Protein AF-A0A4Q4BI31-F1 (afdb_monomer)

Structure (mmCIF, N/CA/C/O backbone):
data_AF-A0A4Q4BI31-F1
#
_entry.id   AF-A0A4Q4BI31-F1
#
loop_
_atom_site.group_PDB
_atom_site.id
_atom_site.type_symbol
_atom_site.label_atom_id
_atom_site.label_alt_id
_atom_site.label_comp_id
_atom_site.label_asym_id
_atom_site.label_entity_id
_atom_site.label_seq_id
_atom_site.pdbx_PDB_ins_code
_atom_site.Cartn_x
_atom_site.Cartn_y
_atom_site.Cartn_z
_atom_site.occupancy
_atom_site.B_iso_or_equiv
_atom_site.auth_seq_id
_atom_site.auth_comp_id
_atom_site.auth_asym_id
_atom_site.auth_atom_id
_atom_site.pdbx_PDB_model_num
ATOM 1 N N . MET A 1 1 ? -35.951 -7.009 1.735 1.00 47.19 1 MET A N 1
ATOM 2 C CA . MET A 1 1 ? -34.478 -7.176 1.818 1.00 47.19 1 MET A CA 1
ATOM 3 C C . MET A 1 1 ? -33.792 -7.265 0.452 1.00 47.19 1 MET A C 1
ATOM 5 O O . MET A 1 1 ? -32.724 -6.693 0.307 1.00 47.19 1 MET A O 1
ATOM 9 N N . ALA A 1 2 ? -34.388 -7.918 -0.555 1.00 55.97 2 ALA A N 1
ATOM 10 C CA . ALA A 1 2 ? -33.704 -8.237 -1.816 1.00 55.97 2 ALA A CA 1
ATOM 11 C C . ALA A 1 2 ? -33.365 -7.049 -2.748 1.00 55.97 2 ALA A C 1
ATOM 13 O O . ALA A 1 2 ? -32.417 -7.159 -3.512 1.00 55.97 2 ALA A O 1
ATOM 14 N N . VAL A 1 3 ? -34.096 -5.928 -2.716 1.00 57.78 3 VAL A N 1
ATOM 15 C CA . VAL A 1 3 ? -33.910 -4.843 -3.710 1.00 57.78 3 VAL A CA 1
ATOM 16 C C . VAL A 1 3 ? -32.619 -4.046 -3.485 1.00 57.78 3 VAL A C 1
ATOM 18 O O . VAL A 1 3 ? -31.906 -3.772 -4.439 1.00 57.78 3 VAL A O 1
ATOM 21 N N . ILE A 1 4 ? -32.281 -3.726 -2.232 1.00 59.53 4 ILE A N 1
ATOM 22 C CA . ILE A 1 4 ? -31.072 -2.951 -1.897 1.00 59.53 4 ILE A CA 1
ATOM 23 C C . ILE A 1 4 ? -29.803 -3.781 -2.146 1.00 59.53 4 ILE A C 1
ATOM 25 O O . ILE A 1 4 ? -28.832 -3.274 -2.695 1.00 59.53 4 ILE A O 1
ATOM 29 N N . LEU A 1 5 ? -29.830 -5.073 -1.799 1.00 62.12 5 LEU A N 1
ATOM 30 C CA . LEU A 1 5 ? -28.681 -5.965 -1.976 1.00 62.12 5 LEU A CA 1
ATOM 31 C C . LEU A 1 5 ? -28.381 -6.284 -3.447 1.00 62.12 5 LEU A C 1
ATOM 33 O O . LEU A 1 5 ? -27.221 -6.467 -3.792 1.00 62.12 5 LEU A O 1
ATOM 37 N N . ARG A 1 6 ? -29.397 -6.291 -4.324 1.00 63.00 6 ARG A N 1
ATOM 38 C CA . ARG A 1 6 ? -29.226 -6.516 -5.773 1.00 63.00 6 ARG A CA 1
ATOM 39 C C . ARG A 1 6 ? -28.386 -5.448 -6.475 1.00 63.00 6 ARG A C 1
ATOM 41 O O . ARG A 1 6 ? -27.902 -5.710 -7.567 1.00 63.00 6 ARG A O 1
ATOM 48 N N . ASN A 1 7 ? -28.214 -4.283 -5.854 1.00 66.69 7 ASN A N 1
ATOM 49 C CA . ASN A 1 7 ? -27.496 -3.155 -6.441 1.00 66.69 7 ASN A CA 1
ATOM 50 C C . ASN A 1 7 ? -26.053 -3.028 -5.928 1.00 66.69 7 ASN A C 1
ATOM 52 O O . ASN A 1 7 ? -25.341 -2.122 -6.352 1.00 66.69 7 ASN A O 1
ATOM 56 N N . PHE A 1 8 ? -25.612 -3.903 -5.017 1.00 71.75 8 PHE A N 1
ATOM 57 C CA . PHE A 1 8 ? -24.217 -3.937 -4.590 1.00 71.75 8 PHE A CA 1
ATOM 58 C C . PHE A 1 8 ? -23.449 -4.953 -5.427 1.00 71.75 8 PHE A C 1
ATOM 60 O O . PHE A 1 8 ? -23.689 -6.155 -5.344 1.00 71.75 8 PHE A O 1
ATOM 67 N N . PHE A 1 9 ? -22.506 -4.450 -6.215 1.00 75.38 9 PHE A N 1
ATOM 68 C CA . PHE A 1 9 ? -21.563 -5.256 -6.971 1.00 75.38 9 PHE A CA 1
ATOM 69 C C . PHE A 1 9 ? -20.171 -5.125 -6.353 1.00 75.38 9 PHE A C 1
ATOM 71 O O . PHE A 1 9 ? -19.773 -4.042 -5.919 1.00 75.38 9 PHE A O 1
ATOM 78 N N . ASN A 1 10 ? -19.445 -6.238 -6.288 1.00 80.25 10 ASN A N 1
ATOM 79 C CA . ASN A 1 10 ? -18.028 -6.217 -5.968 1.00 80.25 10 ASN A CA 1
ATOM 80 C C . ASN A 1 10 ? -17.254 -6.000 -7.271 1.00 80.25 10 ASN A C 1
ATOM 82 O O . ASN A 1 10 ? -17.237 -6.891 -8.113 1.00 80.25 10 ASN A O 1
ATOM 86 N N . GLU A 1 11 ? -16.616 -4.836 -7.405 1.00 82.50 11 GLU A N 1
ATOM 87 C CA . GLU A 1 11 ? -15.793 -4.459 -8.567 1.00 82.50 11 GLU A CA 1
ATOM 88 C C . GLU A 1 11 ? -14.685 -5.475 -8.869 1.00 82.50 11 GLU A C 1
ATOM 90 O O . GLU A 1 11 ? -14.284 -5.616 -10.018 1.00 82.50 11 GLU A O 1
ATOM 95 N N . HIS A 1 12 ? -14.245 -6.221 -7.850 1.00 84.62 12 HIS A N 1
ATOM 96 C CA . HIS A 1 12 ? -13.271 -7.302 -7.967 1.00 84.62 12 HIS A CA 1
ATOM 97 C C . HIS A 1 12 ? -13.936 -8.644 -7.635 1.00 84.62 12 HIS A C 1
ATOM 99 O O . HIS A 1 12 ? -13.821 -9.125 -6.502 1.00 84.62 12 HIS A O 1
ATOM 105 N N . PRO A 1 13 ? -14.663 -9.257 -8.588 1.00 79.69 13 PRO A N 1
ATOM 106 C CA . PRO A 1 13 ? -15.467 -10.456 -8.338 1.00 79.69 13 PRO A CA 1
ATOM 107 C C . PRO A 1 13 ? -14.623 -11.710 -8.075 1.00 79.69 13 PRO A C 1
ATOM 109 O O . PRO A 1 13 ? -15.136 -12.681 -7.523 1.00 79.69 13 PRO A O 1
ATOM 112 N N . GLU A 1 14 ? -13.338 -11.686 -8.435 1.00 86.81 14 GLU A N 1
ATOM 113 C CA . GLU A 1 14 ? -12.378 -12.754 -8.161 1.00 86.81 14 GLU A CA 1
ATOM 114 C C . GLU A 1 14 ? -11.423 -12.338 -7.025 1.00 86.81 14 GLU A C 1
ATOM 116 O O . GLU A 1 14 ? -10.380 -11.715 -7.266 1.00 86.81 14 GLU A O 1
ATOM 121 N N . PRO A 1 15 ? -11.761 -12.640 -5.757 1.00 87.31 15 PRO A N 1
ATOM 122 C CA . PRO A 1 15 ? -10.953 -12.249 -4.617 1.00 87.31 15 PRO A CA 1
ATOM 123 C C . PRO A 1 15 ? -9.567 -12.891 -4.675 1.00 87.31 15 PRO A C 1
ATOM 125 O O . PRO A 1 15 ? -9.394 -14.033 -5.094 1.00 87.31 15 PRO A O 1
ATOM 128 N N . LEU A 1 16 ? -8.575 -12.148 -4.184 1.00 91.25 16 LEU A N 1
ATOM 129 C CA . LEU A 1 16 ? -7.181 -12.584 -4.056 1.00 91.25 16 LEU A CA 1
ATOM 130 C C . LEU A 1 16 ? -6.480 -12.925 -5.386 1.00 91.25 16 LEU A C 1
ATOM 132 O O . LEU A 1 16 ? -5.390 -13.488 -5.365 1.00 91.25 16 LEU A O 1
ATOM 136 N N . MET A 1 17 ? -7.039 -12.535 -6.535 1.00 94.12 17 MET A N 1
ATOM 137 C CA . MET A 1 17 ? -6.428 -12.749 -7.859 1.00 94.12 17 MET A CA 1
ATOM 138 C C . MET A 1 17 ? -5.618 -11.548 -8.371 1.00 94.12 17 MET A C 1
ATOM 140 O O . MET A 1 17 ? -5.239 -11.502 -9.546 1.00 94.12 17 MET A O 1
ATOM 144 N N . LEU A 1 18 ? -5.337 -10.584 -7.483 1.00 95.69 18 LEU A N 1
ATOM 145 C CA . LEU A 1 18 ? -4.595 -9.350 -7.769 1.00 95.69 18 LEU A CA 1
ATOM 146 C C . LEU A 1 18 ? -5.189 -8.543 -8.940 1.00 95.69 18 LEU A C 1
ATOM 148 O O . LEU A 1 18 ? -4.462 -7.872 -9.668 1.00 95.69 18 LEU A O 1
ATOM 152 N N . ALA A 1 19 ? -6.512 -8.583 -9.126 1.00 94.44 19 ALA A N 1
ATOM 153 C CA . ALA A 1 19 ? -7.197 -7.793 -10.154 1.00 94.44 19 ALA A CA 1
ATOM 154 C C . ALA A 1 19 ? -6.959 -6.281 -9.974 1.00 94.44 19 ALA A C 1
ATOM 156 O O . ALA A 1 19 ? -6.782 -5.566 -10.952 1.00 94.44 19 ALA A O 1
ATOM 157 N N . SER A 1 20 ? -6.814 -5.809 -8.732 1.00 94.50 20 SER A N 1
ATOM 158 C CA . SER A 1 20 ? -6.453 -4.419 -8.424 1.00 94.50 20 SER A CA 1
ATOM 159 C C . SER A 1 20 ? -5.047 -4.004 -8.890 1.00 94.50 20 SER A C 1
ATOM 161 O O . SER A 1 20 ? -4.753 -2.812 -8.953 1.00 94.50 20 SER A O 1
ATOM 163 N N . LEU A 1 21 ? -4.171 -4.972 -9.181 1.00 97.06 21 LEU A N 1
ATOM 164 C CA . LEU A 1 21 ? -2.833 -4.762 -9.743 1.00 97.06 21 LEU A CA 1
ATOM 165 C C . LEU A 1 21 ? -2.851 -4.908 -11.267 1.00 97.06 21 LEU A C 1
ATOM 167 O O . LEU A 1 21 ? -2.336 -4.052 -11.975 1.00 97.06 21 LEU A O 1
ATOM 171 N N . TYR A 1 22 ? -3.441 -5.997 -11.768 1.00 97.56 22 TYR A N 1
ATOM 172 C CA . TYR A 1 22 ? -3.337 -6.366 -13.180 1.00 97.56 22 TYR A CA 1
ATOM 173 C C . TYR A 1 22 ? -4.444 -5.789 -14.075 1.00 97.56 22 TYR A C 1
ATOM 175 O O . TYR A 1 22 ? -4.266 -5.732 -15.295 1.00 97.56 22 TYR A O 1
ATOM 183 N N . GLY A 1 23 ? -5.593 -5.412 -13.509 1.00 94.69 23 GLY A N 1
ATOM 184 C CA . GLY A 1 23 ? -6.830 -5.288 -14.280 1.00 94.69 23 GLY A CA 1
ATOM 185 C C . GLY A 1 23 ? -7.079 -6.573 -15.078 1.00 94.69 23 GLY A C 1
ATOM 186 O O . GLY A 1 23 ? -6.843 -7.682 -14.581 1.00 94.69 23 GLY A O 1
ATOM 187 N N . ASP A 1 24 ? -7.442 -6.418 -16.349 1.00 93.06 24 ASP A N 1
ATOM 188 C CA . ASP A 1 24 ? -7.589 -7.545 -17.282 1.00 93.06 24 ASP A CA 1
ATOM 189 C C . ASP A 1 24 ? -6.264 -7.980 -17.938 1.00 93.06 24 ASP A C 1
ATOM 191 O O . ASP A 1 24 ? -6.217 -8.999 -18.624 1.00 93.06 24 ASP A O 1
ATOM 195 N N . GLY A 1 25 ? -5.166 -7.251 -17.709 1.00 96.12 25 GLY A N 1
ATOM 196 C CA . GLY A 1 25 ? -3.855 -7.549 -18.289 1.00 96.12 25 GLY A CA 1
ATOM 197 C C . GLY A 1 25 ? -3.548 -6.828 -19.616 1.00 96.12 25 GLY A C 1
ATOM 198 O O . GLY A 1 25 ? -4.295 -5.948 -20.046 1.00 96.12 25 GLY A O 1
ATOM 199 N N . PRO A 1 26 ? -2.425 -7.178 -20.270 1.00 96.88 26 PRO A N 1
ATOM 200 C CA . PRO A 1 26 ? -1.882 -6.461 -21.431 1.00 96.88 26 PRO A CA 1
ATOM 201 C C . PRO A 1 26 ? -2.745 -6.547 -22.699 1.00 96.88 26 PRO A C 1
ATOM 203 O O . PRO A 1 26 ? -2.620 -5.688 -23.572 1.00 96.88 26 PRO A O 1
ATOM 206 N N . ASP A 1 27 ? -3.641 -7.534 -22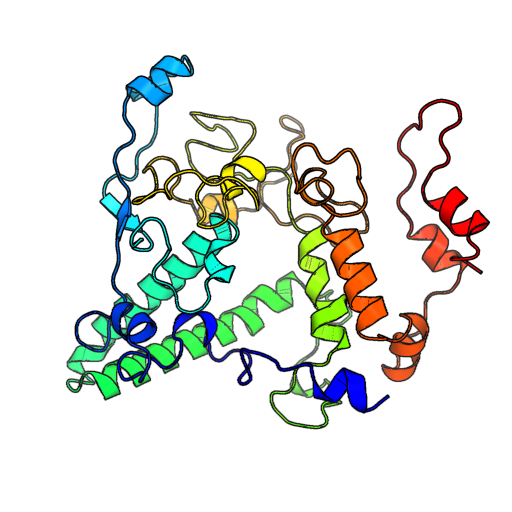.774 1.00 94.94 27 ASP A N 1
ATOM 207 C CA . ASP A 1 27 ? -4.571 -7.747 -23.891 1.00 94.94 27 ASP A CA 1
ATOM 208 C C . ASP A 1 27 ? -5.980 -7.177 -23.613 1.00 94.94 27 ASP A C 1
ATOM 210 O O . ASP A 1 27 ? -6.922 -7.456 -24.356 1.00 94.94 27 ASP A O 1
ATOM 214 N N . SER A 1 28 ? -6.145 -6.381 -22.545 1.00 95.62 28 SER A N 1
ATOM 215 C CA . SER A 1 28 ? -7.434 -5.777 -22.172 1.00 95.62 28 SER A CA 1
ATOM 216 C C . SER A 1 28 ? -8.052 -4.965 -23.315 1.00 95.62 28 SER A C 1
ATOM 218 O O . SER A 1 28 ? -7.357 -4.276 -24.057 1.00 95.62 28 SER A O 1
ATOM 220 N N . ALA A 1 29 ? -9.381 -4.965 -23.429 1.00 94.75 29 ALA A N 1
ATOM 221 C CA . ALA A 1 29 ? -10.074 -4.042 -24.330 1.00 94.75 29 ALA A CA 1
ATOM 222 C C . ALA A 1 29 ? -9.947 -2.573 -23.874 1.00 94.75 29 ALA A C 1
ATOM 224 O O . ALA A 1 29 ? -10.086 -1.660 -24.690 1.00 94.75 29 ALA A O 1
ATOM 225 N N . ASP A 1 30 ? -9.663 -2.343 -22.589 1.00 94.62 30 ASP A N 1
ATOM 226 C CA . ASP A 1 30 ? -9.452 -1.019 -22.016 1.00 94.62 30 ASP A CA 1
ATOM 227 C C . ASP A 1 30 ? -8.042 -0.500 -22.350 1.00 94.62 30 ASP A C 1
ATOM 229 O O . ASP A 1 30 ? -7.017 -1.063 -21.950 1.00 94.62 30 ASP A O 1
ATOM 233 N N . LEU A 1 31 ? -7.982 0.613 -23.088 1.00 92.81 31 LEU A N 1
ATOM 234 C CA . LEU A 1 31 ? -6.726 1.254 -23.482 1.00 92.81 31 LEU A CA 1
ATOM 235 C C . LEU A 1 31 ? -5.914 1.768 -22.283 1.00 92.81 31 LEU A C 1
ATOM 237 O O . LEU A 1 31 ? -4.685 1.769 -22.353 1.00 92.81 31 LEU A O 1
ATOM 241 N N . GLY A 1 32 ? -6.573 2.177 -21.197 1.00 92.75 32 GLY A N 1
ATOM 242 C CA . GLY A 1 32 ? -5.933 2.581 -19.948 1.00 92.75 32 GLY A CA 1
ATOM 243 C C . GLY A 1 32 ? -5.230 1.408 -19.272 1.00 92.75 32 GLY A C 1
ATOM 244 O O . GLY A 1 32 ? -4.063 1.529 -18.901 1.00 92.75 32 GLY A O 1
ATOM 245 N N . ILE A 1 33 ? -5.881 0.240 -19.216 1.00 95.50 33 ILE A N 1
ATOM 246 C CA . ILE A 1 33 ? -5.263 -0.991 -18.695 1.00 95.50 33 ILE A CA 1
ATOM 247 C C . ILE A 1 33 ? -4.105 -1.445 -19.588 1.00 95.50 33 ILE A C 1
ATOM 249 O O . ILE A 1 33 ? -3.032 -1.781 -19.089 1.00 95.50 33 ILE A O 1
ATOM 253 N N . ARG A 1 34 ? -4.254 -1.391 -20.916 1.00 95.44 34 ARG A N 1
ATOM 254 C CA . ARG A 1 34 ? -3.147 -1.704 -21.837 1.00 95.44 34 ARG A CA 1
ATOM 255 C C . ARG A 1 34 ? -1.956 -0.765 -21.663 1.00 95.44 34 ARG A C 1
ATOM 257 O O . ARG A 1 34 ? -0.810 -1.198 -21.773 1.00 95.44 34 ARG A O 1
ATOM 264 N N . ALA A 1 35 ? -2.207 0.512 -21.379 1.00 95.12 35 ALA A N 1
ATOM 265 C CA . ALA A 1 35 ? -1.162 1.510 -21.177 1.00 95.12 35 ALA A CA 1
ATOM 266 C C . ALA A 1 35 ? -0.305 1.257 -19.925 1.00 95.12 35 ALA A C 1
ATOM 268 O O . ALA A 1 35 ? 0.789 1.819 -19.842 1.00 95.12 35 ALA A O 1
ATOM 269 N N . LEU A 1 36 ? -0.748 0.397 -19.001 1.00 96.88 36 LEU A N 1
ATOM 270 C CA . LEU A 1 36 ? 0.040 -0.032 -17.842 1.00 96.88 36 LEU A CA 1
ATOM 271 C C . LEU A 1 36 ? 1.251 -0.881 -18.246 1.00 96.88 36 LEU A C 1
ATOM 273 O O . LEU A 1 36 ? 2.235 -0.937 -17.507 1.00 96.88 36 LEU A O 1
ATOM 277 N N . TYR A 1 37 ? 1.196 -1.532 -19.412 1.00 97.88 37 TYR A N 1
ATOM 278 C CA . TYR A 1 37 ? 2.167 -2.540 -19.812 1.00 97.88 37 TYR A CA 1
ATOM 279 C C . TYR A 1 37 ? 3.144 -2.041 -20.889 1.00 97.88 37 TYR A C 1
ATOM 281 O O . TYR A 1 37 ? 2.817 -1.307 -21.829 1.00 97.88 37 TYR A O 1
ATOM 289 N N . LEU A 1 38 ? 4.401 -2.434 -20.733 1.00 96.12 38 LEU A N 1
ATOM 290 C CA . LEU A 1 38 ? 5.433 -2.462 -21.758 1.00 96.12 38 LEU A CA 1
ATOM 291 C C . LEU A 1 38 ? 5.439 -3.867 -22.373 1.00 96.12 38 LEU A C 1
ATOM 293 O O . LEU A 1 38 ? 4.991 -4.801 -21.719 1.00 96.12 38 LEU A O 1
ATOM 297 N N . ASP A 1 39 ? 5.895 -3.990 -23.625 1.00 94.88 39 ASP A N 1
ATOM 298 C CA . ASP A 1 39 ? 6.223 -5.255 -24.316 1.00 94.88 39 ASP A CA 1
ATOM 299 C C . ASP A 1 39 ? 5.202 -6.412 -24.236 1.00 94.88 39 ASP A C 1
ATOM 301 O O . ASP A 1 39 ? 5.537 -7.562 -24.513 1.00 94.88 39 ASP A O 1
ATOM 305 N N . GLY A 1 40 ? 3.949 -6.101 -23.896 1.00 95.75 40 GLY A N 1
ATOM 306 C CA . GLY A 1 40 ? 2.879 -7.075 -23.702 1.00 95.75 40 GLY A CA 1
ATOM 307 C C . GLY A 1 40 ? 3.027 -7.939 -22.446 1.00 95.75 40 GLY A C 1
ATOM 308 O O . GLY A 1 40 ? 2.274 -8.896 -22.310 1.00 95.75 40 GLY A O 1
ATOM 309 N N . LYS A 1 41 ? 3.977 -7.656 -21.541 1.00 97.44 41 LYS A N 1
ATOM 310 C CA . LYS A 1 41 ? 4.197 -8.496 -20.350 1.00 97.44 41 LYS A CA 1
ATOM 311 C C . LYS A 1 41 ? 4.756 -7.780 -19.125 1.00 97.44 41 LYS A C 1
ATOM 313 O O . LYS A 1 41 ? 4.480 -8.233 -18.025 1.00 97.44 41 LYS A O 1
ATOM 318 N N . ARG A 1 42 ? 5.519 -6.691 -19.250 1.00 98.56 42 ARG A N 1
ATOM 319 C CA . ARG A 1 42 ? 6.058 -5.957 -18.085 1.00 98.56 42 ARG A CA 1
ATOM 320 C C . ARG A 1 42 ? 5.181 -4.772 -17.719 1.00 98.56 42 ARG A C 1
ATOM 322 O O . ARG A 1 42 ? 4.637 -4.121 -18.596 1.00 98.56 42 ARG A O 1
ATOM 329 N N . PHE A 1 43 ? 5.102 -4.414 -16.445 1.00 98.62 43 PHE A N 1
ATOM 330 C CA . PHE A 1 43 ? 4.583 -3.109 -16.044 1.00 98.62 43 PHE A CA 1
ATOM 331 C C . PHE A 1 43 ? 5.544 -1.991 -16.450 1.00 98.62 43 PHE A C 1
ATOM 333 O O . PHE A 1 43 ? 6.765 -2.125 -16.312 1.00 98.62 43 PHE A O 1
ATOM 340 N N . ARG A 1 44 ? 4.992 -0.863 -16.899 1.00 97.81 44 ARG A N 1
ATOM 341 C CA . ARG A 1 44 ? 5.737 0.389 -17.055 1.00 97.81 44 ARG A CA 1
ATOM 342 C C . ARG A 1 44 ? 6.084 0.954 -15.684 1.00 97.81 44 ARG A C 1
ATOM 344 O O . ARG A 1 44 ? 5.283 0.887 -14.758 1.00 97.81 44 ARG A O 1
ATOM 351 N N . LEU A 1 45 ? 7.272 1.535 -15.581 1.00 97.50 45 LEU A N 1
ATOM 352 C CA . LEU A 1 45 ? 7.773 2.163 -14.363 1.00 97.50 45 LEU A CA 1
ATOM 353 C C . LEU A 1 45 ? 8.113 3.622 -14.665 1.00 97.50 45 LEU A C 1
ATOM 355 O O . LEU A 1 45 ? 8.694 3.921 -15.711 1.00 97.50 45 LEU A O 1
ATOM 359 N N . GLY A 1 46 ? 7.738 4.508 -13.751 1.00 95.19 46 GLY A N 1
ATOM 360 C CA . GLY A 1 46 ? 8.249 5.867 -13.667 1.00 95.19 46 GLY A CA 1
ATOM 361 C C . GLY A 1 46 ? 9.570 5.905 -12.904 1.00 95.19 46 GLY A C 1
ATOM 362 O O . GLY A 1 46 ? 10.149 4.866 -12.560 1.00 95.19 46 GLY A O 1
ATOM 363 N N . ARG A 1 47 ? 10.049 7.119 -12.639 1.00 96.00 47 ARG A N 1
ATOM 364 C CA . ARG A 1 47 ? 11.223 7.358 -11.805 1.00 96.00 47 ARG A CA 1
ATOM 365 C C . ARG A 1 47 ? 10.958 8.495 -10.834 1.00 96.00 47 ARG A C 1
ATOM 367 O O . ARG A 1 47 ? 10.211 9.415 -11.147 1.00 96.00 47 ARG A O 1
ATOM 374 N N . THR A 1 48 ? 11.592 8.428 -9.674 1.00 95.69 48 THR A N 1
ATOM 375 C CA . THR A 1 48 ? 11.619 9.544 -8.731 1.00 95.69 48 THR A CA 1
ATOM 376 C C . THR A 1 48 ? 12.435 10.703 -9.295 1.00 95.69 48 THR A C 1
ATOM 378 O O . THR A 1 48 ? 13.434 10.500 -9.999 1.00 95.69 48 THR A O 1
ATOM 381 N N . ARG A 1 49 ? 12.045 11.928 -8.937 1.00 94.44 49 ARG A N 1
ATOM 382 C CA . ARG A 1 49 ? 12.759 13.148 -9.329 1.00 94.44 49 ARG A CA 1
ATOM 383 C C . ARG A 1 49 ? 13.602 13.673 -8.173 1.00 94.44 49 ARG A C 1
ATOM 385 O O . ARG A 1 49 ? 13.184 13.602 -7.017 1.00 94.44 49 ARG A O 1
ATOM 392 N N . ARG A 1 50 ? 14.745 14.279 -8.496 1.00 94.56 50 ARG A N 1
ATOM 393 C CA . ARG A 1 50 ? 15.538 15.025 -7.517 1.00 94.56 50 ARG A CA 1
ATOM 394 C C . ARG A 1 50 ? 14.768 16.252 -7.047 1.00 94.56 50 ARG A C 1
ATOM 396 O O . ARG A 1 50 ? 14.416 17.099 -7.867 1.00 94.56 50 ARG A O 1
ATOM 403 N N . GLU A 1 51 ? 14.498 16.330 -5.748 1.00 92.94 51 GLU A N 1
ATOM 404 C CA . GLU A 1 51 ? 13.919 17.539 -5.163 1.00 92.94 51 GLU A CA 1
ATOM 405 C C . GLU A 1 51 ? 14.938 18.686 -5.176 1.00 92.94 51 GLU A C 1
ATOM 407 O O . GLU A 1 51 ? 16.136 18.459 -4.987 1.00 92.94 51 GLU A O 1
ATOM 412 N N . ALA A 1 52 ? 14.467 19.906 -5.440 1.00 94.38 52 ALA A N 1
ATOM 413 C CA . ALA A 1 52 ? 15.340 21.070 -5.508 1.00 94.38 52 ALA A CA 1
ATOM 414 C C . ALA A 1 52 ? 15.865 21.436 -4.114 1.00 94.38 52 ALA A C 1
ATOM 416 O O . ALA A 1 52 ? 15.086 21.550 -3.172 1.00 94.38 52 ALA A O 1
ATOM 417 N N . ASP A 1 53 ? 17.166 21.711 -4.008 1.00 95.88 53 ASP A N 1
ATOM 418 C CA . ASP A 1 53 ? 17.821 22.047 -2.736 1.00 95.88 53 ASP A CA 1
ATOM 419 C C . ASP A 1 53 ? 17.159 23.239 -2.014 1.00 95.88 53 ASP A C 1
ATOM 421 O O . ASP A 1 53 ? 17.096 23.272 -0.784 1.00 95.88 53 ASP A O 1
ATOM 425 N N . GLN A 1 54 ? 16.585 24.178 -2.778 1.00 95.62 54 GLN A N 1
ATOM 426 C CA . GLN A 1 54 ? 15.834 25.317 -2.246 1.00 95.62 54 GLN A CA 1
ATOM 427 C C . GLN A 1 54 ? 14.667 24.890 -1.347 1.00 95.62 54 GLN A C 1
ATOM 429 O O . GLN A 1 54 ? 14.441 25.536 -0.334 1.00 95.62 54 GLN A O 1
ATOM 434 N N . VAL A 1 55 ? 13.977 23.783 -1.656 1.00 92.31 55 VAL A N 1
ATOM 435 C CA . VAL A 1 55 ? 12.863 23.271 -0.835 1.00 92.31 55 VAL A CA 1
ATOM 436 C C . VAL A 1 55 ? 13.332 22.973 0.589 1.00 92.31 55 VAL A C 1
ATOM 438 O O . VAL A 1 55 ? 12.630 23.281 1.545 1.00 92.31 55 VAL A O 1
ATOM 441 N N . PHE A 1 56 ? 14.534 22.416 0.743 1.00 94.88 56 PHE A N 1
ATOM 442 C CA . PHE A 1 56 ? 15.105 22.122 2.058 1.00 94.88 56 PHE A CA 1
ATOM 443 C C . PHE A 1 56 ? 15.672 23.380 2.717 1.00 94.88 56 PHE A C 1
ATOM 445 O O . PHE A 1 56 ? 15.461 23.591 3.908 1.00 94.88 56 PHE A O 1
ATOM 452 N N . SER A 1 57 ? 16.319 24.258 1.946 1.00 95.00 57 SER A N 1
ATOM 453 C CA . SER A 1 57 ? 16.823 25.537 2.467 1.00 95.00 57 SER A CA 1
ATOM 454 C C . SER A 1 57 ? 15.700 26.442 2.990 1.00 95.00 57 SER A C 1
ATOM 456 O O . SER A 1 57 ? 15.874 27.087 4.022 1.00 95.00 57 SER A O 1
ATOM 458 N N . ASP A 1 58 ? 14.533 26.445 2.337 1.00 94.06 58 ASP A N 1
ATOM 459 C CA . ASP A 1 58 ? 13.328 27.165 2.779 1.00 94.06 58 ASP A CA 1
ATOM 460 C C . ASP A 1 58 ? 12.786 26.622 4.111 1.00 94.06 58 ASP A C 1
ATOM 462 O O . ASP A 1 58 ? 12.201 27.364 4.900 1.00 94.06 58 ASP A O 1
ATOM 466 N N . LEU A 1 59 ? 13.033 25.340 4.389 1.00 90.56 59 LEU A N 1
ATOM 467 C CA . LEU A 1 59 ? 12.735 24.678 5.661 1.00 90.56 59 LEU A CA 1
ATOM 468 C C . LEU A 1 59 ? 13.881 24.796 6.682 1.00 90.56 59 LEU A C 1
ATOM 470 O O . LEU A 1 59 ? 13.816 24.174 7.739 1.00 90.56 59 LEU A O 1
ATOM 474 N N . LEU A 1 60 ? 14.917 25.596 6.392 1.00 94.19 60 LEU A N 1
ATOM 475 C CA . LEU A 1 60 ? 16.125 25.757 7.214 1.00 94.19 60 LEU A CA 1
ATOM 476 C C . LEU A 1 60 ? 16.915 24.449 7.424 1.00 94.19 60 LEU A C 1
ATOM 478 O O . LEU A 1 60 ? 17.617 24.297 8.424 1.00 94.19 60 LEU A O 1
ATOM 482 N N . LEU A 1 61 ? 16.821 23.516 6.474 1.00 93.75 61 LEU A N 1
ATOM 483 C CA . LEU A 1 61 ? 17.565 22.257 6.449 1.00 93.75 61 LEU A CA 1
ATOM 484 C C . LEU A 1 61 ? 18.776 22.369 5.513 1.00 93.75 61 LEU A C 1
ATOM 486 O O . LEU A 1 61 ? 18.703 23.024 4.473 1.00 93.75 61 LEU A O 1
ATOM 490 N N . ASP A 1 62 ? 19.880 21.696 5.858 1.00 94.75 62 ASP A N 1
ATOM 491 C CA . ASP A 1 62 ? 21.035 21.550 4.964 1.00 94.75 62 ASP A CA 1
ATOM 492 C C . ASP A 1 62 ? 20.704 20.539 3.849 1.00 94.75 62 ASP A C 1
ATOM 494 O O . ASP A 1 62 ? 20.585 19.342 4.143 1.00 94.75 62 ASP A O 1
ATOM 498 N N . PRO A 1 63 ? 20.602 20.961 2.571 1.00 94.31 63 PRO A N 1
ATOM 499 C CA . PRO A 1 63 ? 20.306 20.050 1.465 1.00 94.31 63 PRO A CA 1
ATOM 500 C C . PRO A 1 63 ? 21.348 18.934 1.310 1.00 94.31 63 PRO A C 1
ATOM 502 O O . PRO A 1 63 ? 21.023 17.850 0.828 1.00 94.31 63 PRO A O 1
ATOM 505 N N . GLY A 1 64 ? 22.595 19.168 1.741 1.00 94.50 64 GLY A N 1
ATOM 506 C CA . GLY A 1 64 ? 23.666 18.172 1.699 1.00 94.50 64 GLY A CA 1
ATOM 507 C C . GLY A 1 64 ? 23.479 17.017 2.6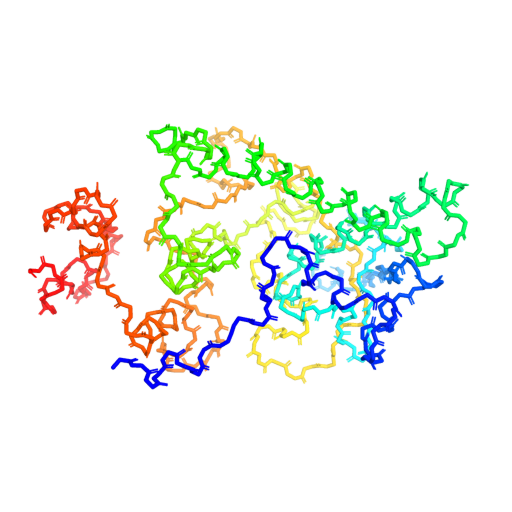86 1.00 94.50 64 GLY A C 1
ATOM 508 O O . GLY A 1 64 ? 24.081 15.958 2.504 1.00 94.50 64 GLY A O 1
ATOM 509 N N . SER A 1 65 ? 22.639 17.201 3.707 1.00 93.94 65 SER A N 1
ATOM 510 C CA . SER A 1 65 ? 22.348 16.186 4.721 1.00 93.94 65 SER A CA 1
ATOM 511 C C . SER A 1 65 ? 21.202 15.247 4.337 1.00 93.94 65 SER A C 1
ATOM 513 O O . SER A 1 65 ? 21.093 14.169 4.909 1.00 93.94 65 SER A O 1
ATOM 515 N N . VAL A 1 66 ? 20.365 15.611 3.362 1.00 96.50 66 VAL A N 1
ATOM 516 C CA . VAL A 1 66 ? 19.188 14.823 2.970 1.00 96.50 66 VAL A CA 1
ATOM 517 C C . VAL A 1 66 ? 19.607 13.567 2.201 1.00 96.50 66 VAL A C 1
ATOM 519 O O . VAL A 1 66 ? 20.467 13.604 1.319 1.00 96.50 66 VAL A O 1
ATOM 522 N N . VAL A 1 67 ? 18.974 12.429 2.496 1.00 97.06 67 VAL A N 1
ATOM 523 C CA . VAL A 1 67 ? 19.168 11.192 1.728 1.00 97.06 67 VAL A CA 1
ATOM 524 C C . VAL A 1 67 ? 18.232 11.188 0.525 1.00 97.06 67 VAL A C 1
ATOM 526 O O . VAL A 1 67 ? 17.017 11.334 0.655 1.00 97.06 67 VAL A O 1
ATOM 529 N N . HIS A 1 68 ? 18.797 10.954 -0.656 1.00 96.38 68 HIS A N 1
ATOM 530 C CA . HIS A 1 68 ? 18.068 10.978 -1.919 1.00 96.38 68 HIS A CA 1
ATOM 531 C C . HIS A 1 68 ? 18.138 9.637 -2.640 1.00 96.38 68 HIS A C 1
ATOM 533 O O . HIS A 1 68 ? 19.217 9.080 -2.838 1.00 96.38 68 HIS A O 1
ATOM 539 N N . ALA A 1 69 ? 16.990 9.161 -3.114 1.00 96.69 69 ALA A N 1
ATOM 540 C CA . ALA A 1 69 ? 16.874 7.995 -3.980 1.00 96.69 69 ALA A CA 1
ATOM 541 C C . ALA A 1 69 ? 16.560 8.420 -5.427 1.00 96.69 69 ALA A C 1
ATOM 543 O O . ALA A 1 69 ? 15.568 7.979 -6.008 1.00 96.69 69 ALA A O 1
ATOM 544 N N . SER A 1 70 ? 17.351 9.341 -5.996 1.00 95.44 70 SER A N 1
ATOM 545 C CA . SER A 1 70 ? 17.078 9.936 -7.313 1.00 95.44 70 SER A CA 1
ATOM 546 C C . SER A 1 70 ? 17.066 8.879 -8.421 1.00 95.44 70 SER A C 1
ATOM 548 O O . SER A 1 70 ? 18.000 8.088 -8.552 1.00 95.44 70 SER A O 1
ATOM 550 N N . GLY A 1 71 ? 16.028 8.878 -9.258 1.00 95.75 71 GLY A N 1
ATOM 551 C CA . GLY A 1 71 ? 15.900 7.920 -10.355 1.00 95.75 71 GLY A CA 1
ATOM 552 C C . GLY A 1 71 ? 15.509 6.500 -9.929 1.00 95.75 71 GLY A C 1
ATOM 553 O O . GLY A 1 71 ? 15.524 5.601 -10.776 1.00 95.75 71 GLY A O 1
ATOM 554 N N . ALA A 1 72 ? 15.158 6.289 -8.656 1.00 97.44 72 ALA A N 1
ATOM 555 C CA . ALA A 1 72 ? 14.569 5.042 -8.185 1.00 97.44 72 ALA A CA 1
ATOM 556 C C . ALA A 1 72 ? 13.234 4.767 -8.906 1.00 97.44 72 ALA A C 1
ATOM 558 O O . ALA A 1 72 ? 12.586 5.713 -9.360 1.00 97.44 72 ALA A O 1
ATOM 559 N N . PRO A 1 73 ? 12.810 3.497 -9.042 1.00 97.69 73 PRO A N 1
ATOM 560 C CA . PRO A 1 73 ? 11.519 3.177 -9.642 1.00 97.69 73 PRO A CA 1
ATOM 561 C C . PRO A 1 73 ? 10.355 3.859 -8.913 1.00 97.69 73 PRO A C 1
ATOM 563 O O . PRO A 1 73 ? 10.356 3.928 -7.688 1.00 97.69 73 PRO A O 1
ATOM 566 N N . ASP A 1 74 ? 9.354 4.304 -9.671 1.00 96.00 74 ASP A N 1
ATOM 567 C CA . ASP A 1 74 ? 8.096 4.870 -9.164 1.00 96.00 74 ASP A CA 1
ATOM 568 C C . ASP A 1 74 ? 6.911 4.407 -10.036 1.00 96.00 74 ASP A C 1
ATOM 570 O O . ASP A 1 74 ? 7.099 3.849 -11.124 1.00 96.00 74 ASP A O 1
ATOM 574 N N . ILE A 1 75 ? 5.679 4.642 -9.585 1.00 94.94 75 ILE A N 1
ATOM 575 C CA . ILE A 1 75 ? 4.478 4.518 -10.414 1.00 94.94 75 ILE A CA 1
ATOM 576 C C . ILE A 1 75 ? 4.466 5.669 -11.430 1.00 94.94 75 ILE A C 1
ATOM 578 O O . ILE A 1 75 ? 4.532 6.837 -11.041 1.00 94.94 75 ILE A O 1
ATOM 582 N N . PRO A 1 76 ? 4.357 5.387 -12.740 1.00 93.19 76 PRO A N 1
ATOM 583 C CA . PRO A 1 76 ? 4.256 6.447 -13.728 1.00 93.19 76 PRO A CA 1
ATOM 584 C C . PRO A 1 76 ? 2.916 7.177 -13.593 1.00 93.19 76 PRO A C 1
ATOM 586 O O . PRO A 1 76 ? 1.874 6.547 -13.412 1.00 93.19 76 PRO A O 1
ATOM 589 N N . ARG A 1 77 ? 2.931 8.507 -13.722 1.00 89.81 77 ARG A N 1
ATOM 590 C CA . ARG A 1 77 ? 1.722 9.339 -13.704 1.00 89.81 77 ARG A CA 1
ATOM 591 C C . ARG A 1 77 ? 1.530 10.032 -15.053 1.00 89.81 77 ARG A C 1
ATOM 593 O O . ARG A 1 77 ? 2.493 10.450 -15.687 1.00 89.81 77 ARG A O 1
ATOM 600 N N . GLN A 1 78 ? 0.285 10.132 -15.514 1.00 85.56 78 GLN A N 1
ATOM 601 C CA . GLN A 1 78 ? -0.104 10.870 -16.718 1.00 85.56 78 GLN A CA 1
ATOM 602 C C . GLN A 1 78 ? -1.038 12.005 -16.325 1.00 85.56 78 GLN A C 1
ATOM 604 O O . GLN A 1 78 ? -2.116 11.770 -15.786 1.00 85.56 78 GLN A O 1
ATOM 609 N N . GLY A 1 79 ? -0.614 13.252 -16.546 1.00 81.19 79 GLY A N 1
ATOM 610 C CA . GLY A 1 79 ? -1.393 14.404 -16.077 1.00 81.19 79 GLY A CA 1
ATOM 611 C C . GLY A 1 79 ? -1.563 14.410 -14.551 1.00 81.19 79 GLY A C 1
ATOM 612 O O . GLY A 1 79 ? -2.556 14.928 -14.051 1.00 81.19 79 GLY A O 1
ATOM 613 N N . GLY A 1 80 ? -0.619 13.801 -13.822 1.00 79.88 80 GLY A N 1
ATOM 614 C CA . GLY A 1 80 ? -0.680 13.648 -12.370 1.00 79.88 80 GLY A CA 1
ATOM 615 C C . GLY A 1 80 ? -1.560 12.499 -11.863 1.00 79.88 80 GLY A C 1
ATOM 616 O O . GLY A 1 80 ? -1.652 12.318 -10.653 1.00 79.88 80 GLY A O 1
ATOM 617 N N . GLN A 1 81 ? -2.181 11.716 -12.752 1.00 84.69 81 GLN A N 1
ATOM 618 C CA . GLN A 1 81 ? -2.948 10.520 -12.392 1.00 84.69 81 GLN A CA 1
ATOM 619 C C . GLN A 1 81 ? -2.074 9.263 -12.488 1.00 84.69 81 GLN A C 1
ATOM 621 O O . GLN A 1 81 ? -1.404 9.087 -13.509 1.00 84.69 81 GLN A O 1
ATOM 626 N N . PRO A 1 82 ? -2.056 8.383 -11.473 1.00 90.38 82 PRO A N 1
ATOM 627 C CA . PRO A 1 82 ? -1.252 7.168 -11.482 1.00 90.38 82 PRO A CA 1
ATOM 628 C C . PRO A 1 82 ? -1.758 6.177 -12.528 1.00 90.38 82 PRO A C 1
ATOM 630 O O . PRO A 1 82 ? -2.949 5.870 -12.630 1.00 90.38 82 PRO A O 1
ATOM 633 N N . LEU A 1 83 ? -0.822 5.624 -13.293 1.00 92.31 83 LEU A N 1
ATOM 634 C CA . LEU A 1 83 ? -1.080 4.509 -14.190 1.00 92.31 83 LEU A CA 1
ATOM 635 C C . LEU A 1 83 ? -1.102 3.210 -13.386 1.00 92.31 83 LEU A C 1
ATOM 637 O O . LEU A 1 83 ? -0.109 2.487 -13.315 1.00 92.31 83 LEU A O 1
ATOM 641 N N . ILE A 1 84 ? -2.258 2.932 -12.791 1.00 94.56 84 ILE A N 1
ATOM 642 C CA . ILE A 1 84 ? -2.565 1.718 -12.031 1.00 94.56 84 ILE A CA 1
ATOM 643 C C . ILE A 1 84 ? -3.986 1.244 -12.352 1.00 94.56 84 ILE A C 1
ATOM 645 O O . ILE A 1 84 ? -4.855 2.048 -12.695 1.00 94.56 84 ILE A O 1
ATOM 649 N N . ALA A 1 85 ? -4.228 -0.064 -12.238 1.00 95.00 85 ALA A N 1
ATOM 650 C CA . ALA A 1 85 ? -5.527 -0.655 -12.566 1.00 95.00 85 ALA A CA 1
ATOM 651 C C . ALA A 1 85 ? -6.637 -0.228 -11.592 1.00 95.00 85 ALA A C 1
ATOM 653 O O . ALA A 1 85 ? -7.730 0.136 -12.015 1.00 95.00 85 ALA A O 1
ATOM 654 N N . ASP A 1 86 ? -6.356 -0.245 -10.288 1.00 93.06 86 ASP A N 1
ATOM 655 C CA . ASP A 1 86 ? -7.267 0.260 -9.261 1.00 93.06 86 ASP A CA 1
ATOM 656 C C . ASP A 1 86 ? -6.701 1.535 -8.643 1.00 93.06 86 ASP A C 1
ATOM 658 O O . ASP A 1 86 ? -5.718 1.493 -7.901 1.00 93.06 86 ASP A O 1
ATOM 662 N N . GLN A 1 87 ? -7.350 2.660 -8.939 1.00 89.38 87 GLN A N 1
ATOM 663 C CA . GLN A 1 87 ? -6.932 3.996 -8.511 1.00 89.38 87 GLN A CA 1
ATOM 664 C C . GLN A 1 87 ? -6.900 4.159 -6.982 1.00 89.38 87 GLN A C 1
ATOM 666 O O . GLN A 1 87 ? -6.185 5.012 -6.468 1.00 89.38 87 GLN A O 1
ATOM 671 N N . ARG A 1 88 ? -7.608 3.306 -6.225 1.00 87.50 88 ARG A N 1
ATOM 672 C CA . ARG A 1 88 ? -7.565 3.315 -4.751 1.00 87.50 88 ARG A CA 1
ATOM 673 C C . ARG A 1 88 ? -6.221 2.857 -4.195 1.00 87.50 88 ARG A C 1
ATOM 675 O O . ARG A 1 88 ? -5.917 3.141 -3.043 1.00 87.50 88 ARG A O 1
ATOM 682 N N . ASN A 1 89 ? -5.401 2.175 -4.996 1.00 91.75 89 ASN A N 1
ATOM 683 C CA . ASN A 1 89 ? -4.036 1.838 -4.594 1.00 91.75 89 ASN A CA 1
ATOM 684 C C . ASN A 1 89 ? -3.087 3.046 -4.624 1.00 91.75 89 ASN A C 1
ATOM 686 O O . ASN A 1 89 ? -1.909 2.883 -4.334 1.00 91.75 89 ASN A O 1
ATOM 690 N N . ASP A 1 90 ? -3.594 4.236 -4.941 1.00 89.56 90 ASP A N 1
ATOM 691 C CA . ASP A 1 90 ? -2.918 5.511 -4.736 1.00 89.56 90 ASP A CA 1
ATOM 692 C C . ASP A 1 90 ? -3.680 6.374 -3.719 1.00 89.56 90 ASP A C 1
ATOM 694 O O . ASP A 1 90 ? -3.806 7.573 -3.893 1.00 89.56 90 ASP A O 1
ATOM 698 N N . GLU A 1 91 ? -4.266 5.773 -2.676 1.00 83.56 91 GLU A N 1
ATOM 699 C CA . GLU A 1 91 ? -4.947 6.532 -1.612 1.00 83.56 91 GLU A CA 1
ATOM 700 C C . GLU A 1 91 ? -3.951 7.220 -0.674 1.00 83.56 91 GLU A C 1
ATOM 702 O O . GLU A 1 91 ? -4.166 8.362 -0.291 1.00 83.56 91 GLU A O 1
ATOM 707 N N . ASN A 1 92 ? -2.849 6.554 -0.323 1.00 87.88 92 ASN A N 1
ATOM 708 C CA . ASN A 1 92 ? -1.718 7.150 0.387 1.00 87.88 92 ASN A CA 1
ATOM 709 C C . ASN A 1 92 ? -0.405 6.563 -0.133 1.00 87.88 92 ASN A C 1
ATOM 711 O O . ASN A 1 92 ? -0.377 5.458 -0.681 1.00 87.88 92 ASN A O 1
ATOM 715 N N . LEU A 1 93 ? 0.689 7.281 0.105 1.00 92.12 93 LEU A N 1
ATOM 716 C CA . LEU A 1 93 ? 1.996 6.936 -0.434 1.00 92.12 93 LEU A CA 1
ATOM 717 C C . LEU A 1 93 ? 2.509 5.541 -0.015 1.00 92.12 93 LEU A C 1
ATOM 719 O O . LEU A 1 93 ? 3.191 4.892 -0.808 1.00 92.12 93 LEU A O 1
ATOM 723 N N . ILE A 1 94 ? 2.174 5.047 1.185 1.00 93.81 94 ILE A N 1
ATOM 724 C CA . ILE A 1 94 ? 2.568 3.694 1.623 1.00 93.81 94 ILE A CA 1
ATOM 725 C C . ILE A 1 94 ? 1.892 2.643 0.733 1.00 93.81 94 ILE A C 1
ATOM 727 O O . ILE A 1 94 ? 2.550 1.711 0.268 1.00 93.81 94 ILE A O 1
ATOM 731 N N . ILE A 1 95 ? 0.595 2.805 0.451 1.00 93.62 95 ILE A N 1
ATOM 732 C CA . ILE A 1 95 ? -0.149 1.897 -0.434 1.00 93.62 95 ILE A CA 1
ATOM 733 C C . ILE A 1 95 ? 0.382 1.994 -1.869 1.00 93.62 95 ILE A C 1
ATOM 735 O O . ILE A 1 95 ? 0.627 0.951 -2.481 1.00 93.62 95 ILE A O 1
ATOM 739 N N . SER A 1 96 ? 0.648 3.203 -2.379 1.00 94.56 96 SER A N 1
ATOM 740 C CA . SER A 1 96 ? 1.227 3.400 -3.717 1.00 94.56 96 SER A CA 1
ATOM 741 C C . SER A 1 96 ? 2.566 2.672 -3.852 1.00 94.56 96 SER A C 1
ATOM 743 O O . SER A 1 96 ? 2.805 1.956 -4.824 1.00 94.56 96 SER A O 1
ATOM 745 N N . GLN A 1 97 ? 3.443 2.779 -2.851 1.00 96.31 97 GLN A N 1
ATOM 746 C CA . GLN A 1 97 ? 4.745 2.113 -2.896 1.00 96.31 97 GLN A CA 1
ATOM 747 C C . GLN A 1 97 ? 4.653 0.597 -2.655 1.00 96.31 97 GLN A C 1
ATOM 749 O O . GLN A 1 97 ? 5.449 -0.155 -3.221 1.00 96.31 97 GLN A O 1
ATOM 754 N N . LEU A 1 98 ? 3.658 0.105 -1.905 1.00 96.69 98 LEU A N 1
ATOM 755 C CA . LEU A 1 98 ? 3.370 -1.334 -1.824 1.00 96.69 98 LEU A CA 1
ATOM 756 C C . LEU A 1 98 ? 2.877 -1.883 -3.173 1.00 96.69 98 LEU A C 1
ATOM 758 O O . LEU A 1 98 ? 3.288 -2.965 -3.599 1.00 96.69 98 LEU A O 1
ATOM 762 N N . HIS A 1 99 ? 2.025 -1.129 -3.870 1.00 97.75 99 HIS A N 1
ATOM 763 C CA . HIS A 1 99 ? 1.573 -1.462 -5.218 1.00 97.75 99 HIS A CA 1
ATOM 764 C C . HIS A 1 99 ? 2.762 -1.535 -6.188 1.00 97.75 99 HIS A C 1
ATOM 766 O O . HIS A 1 99 ? 2.926 -2.532 -6.896 1.00 97.75 99 HIS A O 1
ATOM 772 N N . LEU A 1 100 ? 3.651 -0.538 -6.144 1.00 98.00 100 LEU A N 1
ATOM 773 C CA . LEU A 1 100 ? 4.903 -0.533 -6.898 1.00 98.00 100 LEU A CA 1
ATOM 774 C C . LEU A 1 100 ? 5.775 -1.757 -6.588 1.00 98.00 100 LEU A C 1
ATOM 776 O O . LEU A 1 100 ? 6.313 -2.369 -7.510 1.00 98.00 100 LEU A O 1
ATOM 780 N N . ALA A 1 101 ? 5.900 -2.160 -5.321 1.00 98.06 101 ALA A N 1
ATOM 781 C CA . ALA A 1 101 ? 6.680 -3.338 -4.947 1.00 98.06 101 ALA A CA 1
ATOM 782 C C . ALA A 1 101 ? 6.166 -4.616 -5.641 1.00 98.06 101 ALA A C 1
ATOM 784 O O . ALA A 1 101 ? 6.964 -5.427 -6.120 1.00 98.06 101 ALA A O 1
ATOM 785 N N . LEU A 1 102 ? 4.844 -4.773 -5.781 1.00 98.50 102 LEU A N 1
ATOM 786 C CA . LEU A 1 102 ? 4.250 -5.886 -6.528 1.00 98.50 102 LEU A CA 1
ATOM 787 C C . LEU A 1 102 ? 4.470 -5.769 -8.046 1.00 98.50 102 LEU A C 1
ATOM 789 O O . LEU A 1 102 ? 4.725 -6.787 -8.694 1.00 98.50 102 LEU A O 1
ATOM 793 N N . MET A 1 103 ? 4.438 -4.557 -8.615 1.00 98.69 103 MET A N 1
ATOM 794 C CA . MET A 1 103 ? 4.800 -4.328 -10.025 1.00 98.69 103 MET A CA 1
ATOM 795 C C . MET A 1 103 ? 6.259 -4.718 -10.295 1.00 98.69 103 MET A C 1
ATOM 797 O O . MET A 1 103 ? 6.556 -5.423 -11.262 1.00 98.69 103 MET A O 1
ATOM 801 N N . LEU A 1 104 ? 7.179 -4.305 -9.417 1.00 98.75 104 LEU A N 1
ATOM 802 C CA . LEU A 1 104 ? 8.598 -4.650 -9.496 1.00 98.75 104 LEU A CA 1
ATOM 803 C C . LEU A 1 104 ? 8.813 -6.160 -9.371 1.00 98.75 104 LEU A C 1
ATOM 805 O O . LEU A 1 104 ? 9.587 -6.739 -10.138 1.00 98.75 104 LEU A O 1
ATOM 809 N N . PHE A 1 105 ? 8.099 -6.814 -8.451 1.00 98.75 105 PHE A N 1
ATOM 810 C CA . PHE A 1 105 ? 8.151 -8.265 -8.312 1.00 98.75 105 PHE A CA 1
ATOM 811 C C . PHE A 1 105 ? 7.660 -8.973 -9.581 1.00 98.75 105 PHE A C 1
ATOM 813 O O . PHE A 1 105 ? 8.330 -9.889 -10.060 1.00 98.75 105 PHE A O 1
ATOM 820 N N . HIS A 1 106 ? 6.560 -8.513 -10.183 1.00 98.81 106 HIS A N 1
ATOM 821 C CA . HIS A 1 106 ? 6.092 -9.040 -11.462 1.00 98.81 106 HIS A CA 1
ATOM 822 C C . HIS A 1 106 ? 7.137 -8.875 -12.573 1.00 98.81 106 HIS A C 1
ATOM 824 O O . HIS A 1 106 ? 7.470 -9.846 -13.248 1.00 98.81 106 HIS A O 1
ATOM 830 N N . ASN A 1 107 ? 7.726 -7.687 -12.727 1.00 98.81 107 ASN A N 1
ATOM 831 C CA . ASN A 1 107 ? 8.751 -7.447 -13.746 1.00 98.81 107 ASN A CA 1
ATOM 832 C C . ASN A 1 107 ? 9.98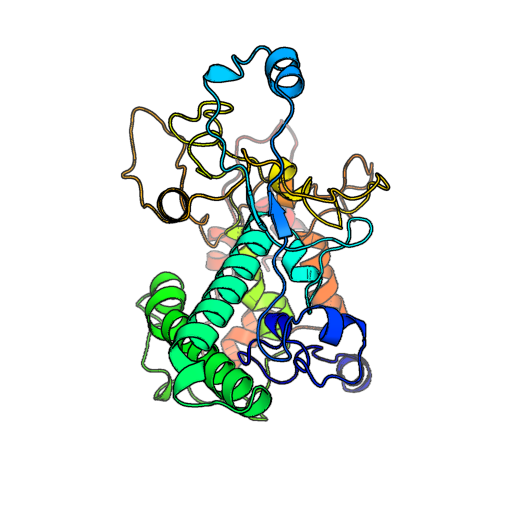5 -8.340 -13.552 1.00 98.81 107 ASN A C 1
ATOM 834 O O . ASN A 1 107 ? 10.547 -8.847 -14.527 1.00 98.81 107 ASN A O 1
ATOM 838 N N . LYS A 1 108 ? 10.379 -8.584 -12.297 1.00 98.75 108 LYS A N 1
ATOM 839 C CA . LYS A 1 108 ? 11.447 -9.531 -11.956 1.00 98.75 108 LYS A CA 1
ATOM 840 C C . LYS A 1 108 ? 11.054 -10.977 -12.279 1.00 98.75 108 LYS A C 1
ATOM 842 O O . LYS A 1 108 ? 11.887 -11.725 -12.784 1.00 98.75 108 LYS A O 1
ATOM 847 N N . ALA A 1 109 ? 9.802 -11.365 -12.035 1.00 98.75 109 ALA A N 1
ATOM 848 C CA . ALA A 1 109 ? 9.280 -12.677 -12.410 1.00 98.75 109 ALA A CA 1
ATOM 849 C C . ALA A 1 109 ? 9.283 -12.878 -13.933 1.00 98.75 109 ALA A C 1
ATOM 851 O O . ALA A 1 109 ? 9.730 -13.921 -14.400 1.00 98.75 109 ALA A O 1
ATOM 852 N N . VAL A 1 110 ? 8.872 -11.871 -14.711 1.00 98.81 110 VAL A N 1
ATOM 853 C CA . VAL A 1 110 ? 8.956 -11.897 -16.181 1.00 98.81 110 VAL A CA 1
ATOM 854 C C . VAL A 1 110 ? 10.400 -12.102 -16.636 1.00 98.81 110 VAL A C 1
ATOM 856 O O . VAL A 1 110 ? 10.661 -13.001 -17.429 1.00 98.81 110 VAL A O 1
ATOM 859 N N . ALA A 1 111 ? 11.351 -11.331 -16.099 1.00 98.50 111 ALA A N 1
ATOM 860 C CA . ALA A 1 111 ? 12.768 -11.478 -16.446 1.00 98.50 111 ALA A CA 1
ATOM 861 C C . ALA A 1 111 ? 13.319 -12.881 -16.126 1.00 98.50 111 ALA A C 1
ATOM 863 O O . ALA A 1 111 ? 14.114 -13.425 -16.885 1.00 98.50 111 ALA A O 1
ATOM 864 N N . ALA A 1 112 ? 12.875 -13.499 -15.028 1.00 98.44 112 ALA A N 1
ATOM 865 C CA . ALA A 1 112 ? 13.287 -14.854 -14.663 1.00 98.44 112 ALA A CA 1
ATOM 866 C C . ALA A 1 112 ? 12.657 -15.950 -15.547 1.00 98.44 112 ALA A C 1
ATOM 868 O O . ALA A 1 112 ? 13.214 -17.041 -15.657 1.00 98.44 112 ALA A O 1
ATOM 869 N N . LEU A 1 113 ? 11.493 -15.686 -16.148 1.00 98.38 113 LEU A N 1
ATOM 870 C CA . LEU A 1 113 ? 10.693 -16.681 -16.868 1.00 98.38 113 LEU A CA 1
ATOM 871 C C . LEU A 1 113 ? 10.753 -16.537 -18.393 1.00 98.38 113 LEU A C 1
ATOM 873 O O . LEU A 1 113 ? 10.416 -17.488 -19.093 1.00 98.38 113 LEU A O 1
ATOM 877 N N . GLU A 1 114 ? 11.185 -15.398 -18.933 1.00 97.12 114 GLU A N 1
ATOM 878 C CA . GLU A 1 114 ? 11.086 -15.120 -20.374 1.00 97.12 114 GLU A CA 1
ATOM 879 C C . GLU A 1 114 ? 11.900 -16.067 -21.262 1.00 97.12 114 GLU A C 1
ATOM 881 O O . GLU A 1 114 ? 11.498 -16.335 -22.389 1.00 97.12 114 GLU A O 1
ATOM 886 N N . ALA A 1 115 ? 12.998 -16.635 -20.754 1.00 97.56 115 ALA A N 1
ATOM 887 C CA . ALA A 1 115 ? 13.749 -17.654 -21.486 1.00 97.56 115 ALA A CA 1
ATOM 888 C C . ALA A 1 115 ? 12.967 -18.977 -21.618 1.00 97.56 115 ALA A C 1
ATOM 890 O O . ALA A 1 115 ? 13.081 -19.663 -22.630 1.00 97.56 115 ALA A O 1
ATOM 891 N N . ALA A 1 116 ? 12.167 -19.331 -20.605 1.00 98.06 116 ALA A N 1
ATOM 892 C CA . ALA A 1 116 ? 11.341 -20.540 -20.598 1.00 98.06 116 ALA A CA 1
ATOM 893 C C . ALA A 1 116 ? 9.989 -20.336 -21.305 1.00 98.06 116 ALA A C 1
ATOM 895 O O . ALA A 1 116 ? 9.401 -21.295 -21.802 1.00 98.06 116 ALA A O 1
ATOM 896 N N . PHE A 1 117 ? 9.511 -19.091 -21.369 1.00 97.81 117 PHE A N 1
ATOM 897 C CA . PHE A 1 117 ? 8.265 -18.692 -22.022 1.00 97.81 117 PHE A CA 1
ATOM 898 C C . PHE A 1 117 ? 8.538 -17.559 -23.029 1.00 97.81 117 PHE A C 1
ATOM 900 O O . PHE A 1 117 ? 8.359 -16.389 -22.686 1.00 97.81 117 PHE A O 1
ATOM 907 N N . PRO A 1 118 ? 8.976 -17.876 -24.266 1.00 95.12 118 PRO A N 1
ATOM 908 C CA . PRO A 1 118 ? 9.311 -16.856 -25.265 1.00 95.12 118 PRO A CA 1
ATOM 909 C C . PRO A 1 118 ? 8.105 -16.038 -25.747 1.00 95.12 118 PRO A C 1
ATOM 911 O O . PRO A 1 118 ? 8.256 -14.871 -26.105 1.00 95.12 118 PRO A O 1
ATOM 914 N N . ASP A 1 119 ? 6.913 -16.642 -25.754 1.00 97.56 119 ASP A N 1
ATOM 915 C CA . ASP A 1 119 ? 5.660 -15.954 -26.073 1.00 97.56 119 ASP A CA 1
ATOM 916 C C . ASP A 1 119 ? 5.280 -14.956 -24.954 1.00 97.56 119 ASP A C 1
ATOM 918 O O . ASP A 1 119 ? 5.178 -15.368 -23.791 1.00 97.56 119 ASP A O 1
ATOM 922 N N . PRO A 1 120 ? 5.068 -13.656 -25.255 1.00 97.31 120 PRO A N 1
ATOM 923 C CA . PRO A 1 120 ? 4.791 -12.645 -24.235 1.00 97.31 120 PRO A CA 1
ATOM 924 C C . PRO A 1 120 ? 3.547 -12.922 -23.389 1.00 97.31 120 PRO A C 1
ATOM 926 O O . PRO A 1 120 ? 3.613 -12.783 -22.167 1.00 97.31 120 PRO A O 1
ATOM 929 N N . THR A 1 121 ? 2.450 -13.366 -24.006 1.00 97.62 121 THR A N 1
ATOM 930 C CA . THR A 1 121 ? 1.189 -13.653 -23.310 1.00 97.62 121 THR A CA 1
ATOM 931 C C . THR A 1 121 ? 1.355 -14.835 -22.352 1.00 97.62 121 THR A C 1
ATOM 933 O O . THR A 1 121 ? 0.962 -14.750 -21.184 1.00 97.62 121 THR A O 1
ATOM 936 N N . ALA A 1 122 ? 2.010 -15.915 -22.789 1.00 98.19 122 ALA A N 1
ATOM 937 C CA . ALA A 1 122 ? 2.334 -17.052 -21.929 1.00 98.19 122 ALA A CA 1
ATOM 938 C C . ALA A 1 122 ? 3.283 -16.664 -20.780 1.00 98.19 122 ALA A C 1
ATOM 940 O O . ALA A 1 122 ? 3.078 -17.085 -19.638 1.00 98.19 122 ALA A O 1
ATOM 941 N N . CYS A 1 123 ? 4.292 -15.830 -21.054 1.00 98.62 123 CYS A N 1
ATOM 942 C CA . CYS A 1 123 ? 5.223 -15.325 -20.044 1.00 98.62 123 CYS A CA 1
ATOM 943 C C . CYS A 1 123 ? 4.508 -14.478 -18.983 1.00 98.62 123 CYS A C 1
ATOM 945 O O . CYS A 1 123 ? 4.692 -14.705 -17.785 1.00 98.62 123 CYS A O 1
ATOM 947 N N . PHE A 1 124 ? 3.644 -13.552 -19.411 1.00 98.62 124 PHE A N 1
ATOM 948 C CA . PHE A 1 124 ? 2.816 -12.737 -18.525 1.00 98.62 124 PHE A CA 1
ATOM 949 C C . PHE A 1 124 ? 1.927 -13.609 -17.633 1.00 98.62 124 PHE A C 1
ATOM 951 O O . PHE A 1 124 ? 1.914 -13.433 -16.413 1.00 98.62 124 PHE A O 1
ATOM 958 N N . ALA A 1 125 ? 1.224 -14.586 -18.215 1.00 98.44 125 ALA A N 1
ATOM 959 C CA . ALA A 1 125 ? 0.360 -15.495 -17.468 1.00 98.44 125 ALA A CA 1
ATOM 960 C C . ALA A 1 125 ? 1.149 -16.302 -16.418 1.00 98.44 125 ALA A C 1
ATOM 962 O O . ALA A 1 125 ? 0.709 -16.425 -15.271 1.00 98.44 125 ALA A O 1
ATOM 963 N N . ALA A 1 126 ? 2.339 -16.797 -16.774 1.00 98.69 126 ALA A N 1
ATOM 964 C CA . ALA A 1 126 ? 3.221 -17.511 -15.854 1.00 98.69 126 ALA A CA 1
ATOM 965 C C . ALA A 1 126 ? 3.737 -16.606 -14.719 1.00 98.69 126 ALA A C 1
ATOM 967 O O . ALA A 1 126 ? 3.693 -17.000 -13.549 1.00 98.69 126 ALA A O 1
ATOM 968 N N . ALA A 1 127 ? 4.166 -15.381 -15.035 1.00 98.75 127 ALA A N 1
ATOM 969 C CA . ALA A 1 127 ? 4.623 -14.402 -14.052 1.00 98.75 127 ALA A CA 1
ATOM 970 C C . ALA A 1 127 ? 3.491 -13.972 -13.103 1.00 98.75 127 ALA A C 1
ATOM 972 O O . ALA A 1 127 ? 3.674 -13.987 -11.885 1.00 98.75 127 ALA A O 1
ATOM 973 N N . ARG A 1 128 ? 2.293 -13.677 -13.628 1.00 98.44 128 ARG A N 1
ATOM 974 C CA . ARG A 1 128 ? 1.094 -13.387 -12.824 1.00 98.44 128 ARG A CA 1
ATOM 975 C C . ARG A 1 128 ? 0.774 -14.544 -11.883 1.00 98.44 128 ARG A C 1
ATOM 977 O O . ARG A 1 128 ? 0.603 -14.316 -10.689 1.00 98.44 128 ARG A O 1
ATOM 984 N N . ALA A 1 129 ? 0.765 -15.783 -12.380 1.00 98.38 129 ALA A N 1
ATOM 985 C CA . ALA A 1 129 ? 0.518 -16.959 -11.549 1.00 98.38 129 ALA A CA 1
ATOM 986 C C . ALA A 1 129 ? 1.560 -17.113 -10.428 1.00 98.38 129 ALA A C 1
ATOM 988 O O . ALA A 1 129 ? 1.198 -17.441 -9.296 1.00 98.38 129 ALA A O 1
ATOM 989 N N . LEU A 1 130 ? 2.842 -16.856 -10.709 1.00 98.56 130 LEU A N 1
ATOM 990 C CA . LEU A 1 130 ? 3.906 -16.897 -9.705 1.00 98.56 130 LEU A CA 1
ATOM 991 C C . LEU A 1 130 ? 3.696 -15.840 -8.613 1.00 98.56 130 LEU A C 1
ATOM 993 O O . LEU A 1 130 ? 3.755 -16.172 -7.426 1.00 98.56 130 LEU A O 1
ATOM 997 N N . VAL A 1 131 ? 3.428 -14.591 -9.003 1.00 98.62 131 VAL A N 1
ATOM 998 C CA . VAL A 1 131 ? 3.195 -13.479 -8.070 1.00 98.62 131 VAL A CA 1
ATOM 999 C C . VAL A 1 131 ? 1.948 -13.734 -7.225 1.00 98.62 131 VAL A C 1
ATOM 1001 O O . VAL A 1 131 ? 2.006 -13.597 -6.006 1.00 98.62 131 VAL A O 1
ATOM 1004 N N . THR A 1 132 ? 0.843 -14.186 -7.827 1.00 98.31 132 THR A N 1
ATOM 1005 C CA . THR A 1 132 ? -0.390 -14.526 -7.100 1.00 98.31 132 THR A CA 1
ATOM 1006 C C . THR A 1 132 ? -0.157 -15.629 -6.065 1.00 98.31 132 THR A C 1
ATOM 1008 O O . THR A 1 132 ? -0.620 -15.506 -4.934 1.00 98.31 132 THR A O 1
ATOM 1011 N N . ARG A 1 133 ? 0.619 -16.674 -6.389 1.00 98.25 133 ARG A N 1
ATOM 1012 C CA . ARG A 1 133 ? 0.964 -17.725 -5.412 1.00 98.25 133 ARG A CA 1
ATOM 1013 C C . ARG A 1 133 ? 1.773 -17.182 -4.236 1.00 98.25 133 ARG A C 1
ATOM 1015 O O . ARG A 1 133 ? 1.506 -17.560 -3.100 1.00 98.25 133 ARG A O 1
ATOM 1022 N N . HIS A 1 134 ? 2.736 -16.298 -4.490 1.00 98.12 134 HIS A N 1
ATOM 1023 C CA . HIS A 1 134 ? 3.509 -15.657 -3.423 1.00 98.12 134 HIS A CA 1
ATOM 1024 C C . HIS A 1 134 ? 2.638 -14.725 -2.578 1.00 98.12 134 HIS A C 1
ATOM 1026 O O . HIS A 1 134 ? 2.751 -14.735 -1.358 1.00 98.12 134 HIS A O 1
ATOM 1032 N N . TYR A 1 135 ? 1.716 -13.988 -3.198 1.00 97.88 135 TYR A N 1
ATOM 1033 C CA . TYR A 1 135 ? 0.733 -13.173 -2.488 1.00 97.88 135 TYR A CA 1
ATOM 1034 C C . TYR A 1 135 ? -0.142 -14.022 -1.553 1.00 97.88 135 TYR A C 1
ATOM 1036 O O . TYR A 1 135 ? -0.292 -13.696 -0.377 1.00 97.88 135 TYR A O 1
ATOM 1044 N N . HIS A 1 136 ? -0.649 -15.167 -2.023 1.00 96.31 136 HIS A N 1
ATOM 1045 C CA . HIS A 1 136 ? -1.375 -16.117 -1.168 1.00 96.31 136 HIS A CA 1
ATOM 1046 C C . HIS A 1 136 ? -0.495 -16.682 -0.058 1.00 96.31 136 HIS A C 1
ATOM 1048 O O . HIS A 1 136 ? -0.943 -16.798 1.081 1.00 96.31 136 HIS A O 1
ATOM 1054 N N . TRP A 1 137 ? 0.759 -17.016 -0.364 1.00 96.81 137 TRP A N 1
ATOM 1055 C CA . TRP A 1 137 ? 1.698 -17.505 0.637 1.00 96.81 137 TRP A CA 1
ATOM 1056 C C . TRP A 1 137 ? 1.925 -16.469 1.742 1.00 96.81 137 TRP A C 1
ATOM 1058 O O . TRP A 1 137 ? 1.822 -16.833 2.911 1.00 96.81 137 TRP A O 1
ATOM 1068 N N . LEU A 1 138 ? 2.137 -15.195 1.397 1.00 96.25 138 LEU A N 1
ATOM 1069 C CA . LEU A 1 138 ? 2.277 -14.099 2.363 1.00 96.25 138 LEU A CA 1
ATOM 1070 C C . LEU A 1 138 ? 1.021 -13.950 3.224 1.00 96.25 138 LEU A C 1
ATOM 1072 O O . LEU A 1 138 ? 1.120 -13.842 4.443 1.00 96.25 138 LEU A O 1
ATOM 1076 N N . ILE A 1 139 ? -0.173 -14.033 2.629 1.00 94.50 139 ILE A N 1
ATOM 1077 C CA . ILE A 1 139 ? -1.425 -13.980 3.395 1.00 94.50 139 ILE A CA 1
ATOM 1078 C C . ILE A 1 139 ? -1.475 -15.094 4.448 1.00 94.50 139 ILE A C 1
ATOM 1080 O O . ILE A 1 139 ? -1.778 -14.845 5.614 1.00 94.50 139 ILE A O 1
ATOM 1084 N N . LEU A 1 140 ? -1.184 -16.329 4.042 1.00 92.62 140 LEU A N 1
ATOM 1085 C CA . LEU A 1 140 ? -1.346 -17.508 4.892 1.00 92.62 140 LEU A CA 1
ATOM 1086 C C . LEU A 1 140 ? -0.239 -17.667 5.936 1.00 92.62 140 LEU A C 1
ATOM 1088 O O . LEU A 1 140 ? -0.499 -18.191 7.022 1.00 92.62 140 LEU A O 1
ATOM 1092 N N . ASN A 1 141 ? 0.982 -17.259 5.600 1.00 92.94 141 ASN A N 1
ATOM 1093 C CA . ASN A 1 141 ? 2.176 -17.551 6.392 1.00 92.94 141 ASN A CA 1
ATOM 1094 C C . ASN A 1 141 ? 2.726 -16.335 7.132 1.00 92.94 141 ASN A C 1
ATOM 1096 O O . ASN A 1 141 ? 3.492 -16.529 8.071 1.00 92.94 141 ASN A O 1
ATOM 1100 N N . ASP A 1 142 ? 2.302 -15.125 6.769 1.00 91.88 142 ASP A N 1
ATOM 1101 C CA . ASP A 1 142 ? 2.780 -13.895 7.391 1.00 91.88 142 ASP A CA 1
ATOM 1102 C C . ASP A 1 142 ? 1.626 -13.025 7.911 1.00 91.88 142 ASP A C 1
ATOM 1104 O O . ASP A 1 142 ? 1.433 -12.903 9.121 1.00 91.88 142 ASP A O 1
ATOM 1108 N N . TYR A 1 143 ? 0.759 -12.529 7.026 1.00 92.62 143 TYR A N 1
ATOM 1109 C CA . TYR A 1 143 ? -0.297 -11.579 7.393 1.00 92.62 143 TYR A CA 1
ATOM 1110 C C . TYR A 1 143 ? -1.319 -12.143 8.394 1.00 92.62 143 TYR A C 1
ATOM 1112 O O . TYR A 1 143 ? -1.508 -11.585 9.474 1.00 92.62 143 TYR A O 1
ATOM 1120 N N . LEU A 1 144 ? -1.979 -13.267 8.079 1.00 92.44 144 LEU A N 1
ATOM 1121 C CA . LEU A 1 144 ? -2.982 -13.857 8.976 1.00 92.44 144 LEU A CA 1
ATOM 1122 C C . LEU A 1 144 ? -2.381 -14.336 10.310 1.00 92.44 144 LEU A C 1
ATOM 1124 O O . LEU A 1 144 ? -3.021 -14.117 11.338 1.00 92.44 144 LEU A O 1
ATOM 1128 N N . PRO A 1 145 ? -1.191 -14.969 10.351 1.00 91.56 145 PRO A N 1
ATOM 1129 C CA . PRO A 1 145 ? -0.511 -15.297 11.604 1.00 91.56 145 PRO A CA 1
ATOM 1130 C C . PRO A 1 145 ? -0.201 -14.107 12.512 1.00 91.56 145 PRO A C 1
ATOM 1132 O O . PRO A 1 145 ? -0.246 -14.280 13.728 1.00 91.56 145 PRO A O 1
ATOM 1135 N N . GLN A 1 146 ? 0.132 -12.945 11.943 1.00 89.25 146 GLN A N 1
ATOM 1136 C CA . GLN A 1 146 ? 0.407 -11.728 12.709 1.00 89.25 146 GLN A CA 1
ATOM 1137 C C . GLN A 1 146 ? -0.876 -11.011 13.154 1.00 89.25 146 GLN A C 1
ATOM 1139 O O . GLN A 1 146 ? -0.891 -10.394 14.215 1.00 89.25 146 GLN A O 1
ATOM 1144 N N . LEU A 1 147 ? -1.947 -11.109 12.363 1.00 90.75 147 LEU A N 1
ATOM 1145 C CA . LEU A 1 147 ? -3.218 -10.434 12.619 1.00 90.75 147 LEU A CA 1
ATOM 1146 C C . LEU A 1 147 ? -4.140 -11.206 13.575 1.00 90.75 147 LEU A C 1
ATOM 1148 O O . LEU A 1 147 ? -4.798 -10.623 14.434 1.00 90.75 147 LEU A O 1
ATOM 1152 N N . LEU A 1 148 ? -4.262 -12.521 13.385 1.00 90.38 148 LEU A N 1
ATOM 1153 C CA . LEU A 1 148 ? -5.235 -13.333 14.109 1.00 90.38 148 LEU A CA 1
ATOM 1154 C C . LEU A 1 148 ? -4.684 -13.769 15.464 1.00 90.38 148 LEU A C 1
ATOM 1156 O O . LEU A 1 148 ? -3.602 -14.348 15.553 1.00 90.38 148 LEU A O 1
ATOM 1160 N N . SER A 1 149 ? -5.496 -13.599 16.512 1.00 88.31 149 SER A N 1
ATOM 1161 C CA . SER A 1 149 ? -5.185 -14.146 17.834 1.00 88.31 149 SER A CA 1
ATOM 1162 C C . SER A 1 149 ? -4.888 -15.654 17.751 1.00 88.31 149 SER A C 1
ATOM 1164 O O . SER A 1 149 ? -5.636 -16.392 17.090 1.00 88.31 149 SER A O 1
ATOM 1166 N N . PRO A 1 150 ? -3.863 -16.159 18.468 1.00 88.75 150 PRO A N 1
ATOM 1167 C CA . PRO A 1 150 ? -3.585 -17.592 18.549 1.00 88.75 150 PRO A CA 1
ATOM 1168 C C . PRO A 1 150 ? -4.804 -18.426 18.965 1.00 88.75 150 PRO A C 1
ATOM 1170 O O . PRO A 1 150 ? -4.932 -19.568 18.536 1.00 88.75 150 PRO A O 1
ATOM 1173 N N . ALA A 1 151 ? -5.730 -17.843 19.737 1.00 86.31 151 ALA A N 1
ATOM 1174 C CA . ALA A 1 151 ? -6.953 -18.504 20.189 1.00 86.31 151 ALA A CA 1
ATOM 1175 C C . ALA A 1 151 ? -7.939 -18.828 19.052 1.00 86.31 151 ALA A C 1
ATOM 1177 O O . ALA A 1 151 ? 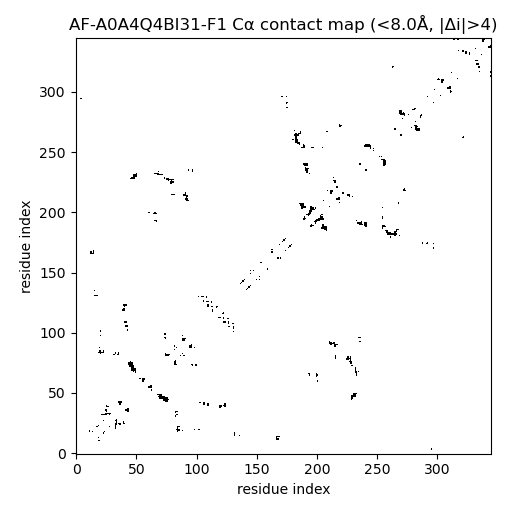-8.713 -19.778 19.160 1.00 86.31 151 ALA A O 1
ATOM 1178 N N . VAL A 1 152 ? -7.924 -18.055 17.959 1.00 83.06 152 VAL A N 1
ATOM 1179 C CA . VAL A 1 152 ? -8.818 -18.267 16.807 1.00 83.06 152 VAL A CA 1
ATOM 1180 C C . VAL A 1 152 ? -8.105 -18.884 15.610 1.00 83.06 152 VAL A C 1
ATOM 1182 O O . VAL A 1 152 ? -8.777 -19.341 14.683 1.00 83.06 152 VAL A O 1
ATOM 1185 N N . ARG A 1 153 ? -6.767 -18.912 15.614 1.00 84.44 153 ARG A N 1
ATOM 1186 C CA . ARG A 1 153 ? -5.948 -19.455 14.529 1.00 84.44 153 ARG A CA 1
ATOM 1187 C C . ARG A 1 153 ? -6.078 -20.978 14.473 1.00 84.44 153 ARG A C 1
ATOM 1189 O O . ARG A 1 153 ? -5.715 -21.695 15.399 1.00 84.44 153 ARG A O 1
ATOM 1196 N N . ARG A 1 154 ? -6.552 -21.494 13.340 1.00 83.19 154 ARG A N 1
ATOM 1197 C CA . ARG A 1 154 ? -6.603 -22.934 13.035 1.00 83.19 154 ARG A CA 1
ATOM 1198 C C . ARG A 1 154 ? -6.355 -23.167 11.543 1.00 83.19 154 ARG A C 1
ATOM 1200 O O . ARG A 1 154 ? -6.472 -22.219 10.768 1.00 83.19 154 ARG A O 1
ATOM 1207 N N . PRO A 1 155 ? -6.016 -24.397 11.110 1.00 83.44 155 PRO A N 1
ATOM 1208 C CA . PRO A 1 155 ? -5.901 -24.703 9.687 1.00 83.44 155 PRO A CA 1
ATOM 1209 C C . PRO A 1 155 ? -7.164 -24.286 8.929 1.00 83.44 155 PRO A C 1
ATOM 1211 O O . PRO A 1 155 ? -8.270 -24.525 9.418 1.00 83.44 155 PRO A O 1
ATOM 1214 N N . LEU A 1 156 ? -7.009 -23.698 7.737 1.00 80.06 156 LEU A N 1
ATOM 1215 C CA . LEU A 1 156 ? -8.145 -23.187 6.958 1.00 80.06 156 LEU A CA 1
ATOM 1216 C C . LEU A 1 156 ? -9.214 -24.256 6.683 1.00 80.06 156 LEU A C 1
ATOM 1218 O O . LEU A 1 156 ? -10.404 -23.965 6.740 1.00 80.06 156 LEU A O 1
ATOM 1222 N N . SER A 1 157 ? -8.795 -25.510 6.498 1.00 81.31 157 SER A N 1
ATOM 1223 C CA . SER A 1 157 ? -9.678 -26.671 6.319 1.00 81.31 157 SER A CA 1
ATOM 1224 C C . SER A 1 157 ? -10.610 -26.950 7.504 1.00 81.31 157 SER A C 1
ATOM 1226 O O . SER A 1 157 ? -11.578 -27.689 7.356 1.00 81.31 157 SER A O 1
ATOM 1228 N N . ARG A 1 158 ? -10.333 -26.382 8.686 1.00 82.25 158 ARG A N 1
ATOM 1229 C CA . ARG A 1 158 ? -11.171 -26.524 9.884 1.00 82.25 158 ARG A CA 1
ATOM 1230 C C . ARG A 1 158 ? -12.215 -25.421 10.032 1.00 82.25 158 ARG A C 1
ATOM 1232 O O . ARG A 1 158 ? -13.019 -25.493 10.962 1.00 82.25 158 ARG A O 1
ATOM 1239 N N . TYR A 1 159 ? -12.215 -24.398 9.176 1.00 76.81 159 TYR A N 1
ATOM 1240 C CA . TYR A 1 159 ? -13.310 -23.432 9.169 1.00 76.81 159 TYR A CA 1
ATOM 1241 C C . TYR A 1 159 ? -14.466 -23.990 8.334 1.00 76.81 159 TYR A C 1
ATOM 1243 O O . TYR A 1 159 ? -14.252 -24.362 7.180 1.00 76.81 159 TYR A O 1
ATOM 1251 N N . PRO A 1 160 ? -15.693 -24.054 8.882 1.00 72.69 160 PRO A N 1
ATOM 1252 C CA . PRO A 1 160 ? -16.846 -24.434 8.083 1.00 72.69 160 PRO A CA 1
ATOM 1253 C C . PRO A 1 160 ? -17.048 -23.386 6.987 1.00 72.69 160 PRO A C 1
ATOM 1255 O O . PRO A 1 160 ? -17.110 -22.189 7.283 1.00 72.69 160 PRO A O 1
ATOM 1258 N N . SER A 1 161 ? -17.170 -23.822 5.731 1.00 73.62 161 SER A N 1
ATOM 1259 C CA . SER A 1 161 ? -17.589 -22.908 4.670 1.00 73.62 161 SER A CA 1
ATOM 1260 C C . SER A 1 161 ? -19.035 -22.502 4.935 1.00 73.62 161 SER A C 1
ATOM 1262 O O . SER A 1 161 ? -19.944 -23.329 4.890 1.00 73.62 161 SER A O 1
ATOM 1264 N N . ARG A 1 162 ? -19.232 -21.225 5.258 1.00 73.69 162 ARG A N 1
ATOM 1265 C CA . ARG A 1 162 ? -20.555 -20.598 5.412 1.00 73.69 162 ARG A CA 1
ATOM 1266 C C . ARG A 1 162 ? -20.930 -19.754 4.194 1.00 73.69 162 ARG A C 1
ATOM 1268 O O . ARG A 1 162 ? -21.953 -19.077 4.208 1.00 73.69 162 ARG A O 1
ATOM 1275 N N . LEU A 1 163 ? -20.085 -19.773 3.163 1.00 75.19 163 LEU A N 1
ATOM 1276 C CA . LEU A 1 163 ? -20.306 -19.044 1.925 1.00 75.19 163 LEU A CA 1
ATOM 1277 C C . LEU A 1 163 ? -21.305 -19.809 1.059 1.00 75.19 163 LEU A C 1
ATOM 1279 O O . LEU A 1 163 ? -21.197 -21.025 0.904 1.00 75.19 163 LEU A O 1
ATOM 1283 N N . GLN A 1 164 ? -22.266 -19.086 0.484 1.00 74.19 164 GLN A N 1
ATOM 1284 C CA . GLN A 1 164 ? -23.237 -19.673 -0.442 1.00 74.19 164 GLN A CA 1
ATOM 1285 C C . GLN A 1 164 ? -22.583 -20.037 -1.776 1.00 74.19 164 GLN A C 1
ATOM 1287 O O . GLN A 1 164 ? -23.000 -20.992 -2.430 1.00 74.19 164 GLN A O 1
ATOM 1292 N N . ARG A 1 165 ? -21.549 -19.288 -2.175 1.00 76.38 165 ARG A N 1
ATOM 1293 C CA . ARG A 1 165 ? -20.746 -19.536 -3.372 1.00 76.38 165 ARG A CA 1
ATOM 1294 C C . ARG A 1 165 ? -19.263 -19.466 -3.039 1.00 76.38 165 ARG A C 1
ATOM 1296 O O . ARG A 1 165 ? -18.839 -18.702 -2.173 1.00 76.38 165 ARG A O 1
ATOM 1303 N N . ALA A 1 166 ? -18.469 -20.263 -3.749 1.00 73.75 166 ALA A N 1
ATOM 1304 C CA . ALA A 1 166 ? -17.022 -20.096 -3.727 1.00 73.75 166 ALA A CA 1
ATOM 1305 C C . ALA A 1 166 ? -16.667 -18.677 -4.195 1.00 73.75 166 ALA A C 1
ATOM 1307 O O . ALA A 1 166 ? -17.362 -18.120 -5.046 1.00 73.75 166 ALA A O 1
ATOM 1308 N N . ASN A 1 167 ? -15.586 -18.116 -3.650 1.00 75.62 167 ASN A N 1
ATOM 1309 C CA . ASN A 1 167 ? -15.056 -16.806 -4.039 1.00 75.62 167 ASN A CA 1
ATOM 1310 C C . ASN A 1 167 ? -15.995 -15.611 -3.773 1.00 75.62 167 ASN A C 1
ATOM 1312 O O . ASN A 1 167 ? -15.773 -14.519 -4.285 1.00 75.62 167 ASN A O 1
ATOM 1316 N N . GLU A 1 168 ? -17.013 -15.784 -2.930 1.00 82.75 168 GLU A N 1
ATOM 1317 C CA . GLU A 1 168 ? -17.864 -14.688 -2.472 1.00 82.75 168 GLU A CA 1
ATOM 1318 C C . GLU A 1 168 ? -17.315 -14.073 -1.178 1.00 82.75 168 GLU A C 1
ATOM 1320 O O . GLU A 1 168 ? -16.935 -14.785 -0.246 1.00 82.75 168 GLU A O 1
ATOM 1325 N N . VAL A 1 169 ? -17.301 -12.740 -1.102 1.00 85.50 169 VAL A N 1
ATOM 1326 C CA . VAL A 1 169 ? -16.921 -12.012 0.114 1.00 85.50 169 VAL A CA 1
ATOM 1327 C C . VAL A 1 169 ? -18.192 -11.521 0.818 1.00 85.50 169 VAL A C 1
ATOM 1329 O O . VAL A 1 169 ? -18.923 -10.720 0.230 1.00 85.50 169 VAL A O 1
ATOM 1332 N N . PRO A 1 170 ? -18.472 -11.947 2.068 1.00 85.69 170 PRO A N 1
ATOM 1333 C CA . PRO A 1 170 ? -19.670 -11.530 2.793 1.00 85.69 170 PRO A CA 1
ATOM 1334 C C . PRO A 1 170 ? -19.774 -10.012 2.954 1.00 85.69 170 PRO A C 1
ATOM 1336 O O . PRO A 1 170 ? -18.775 -9.309 3.147 1.00 85.69 170 PRO A O 1
ATOM 1339 N N . LEU A 1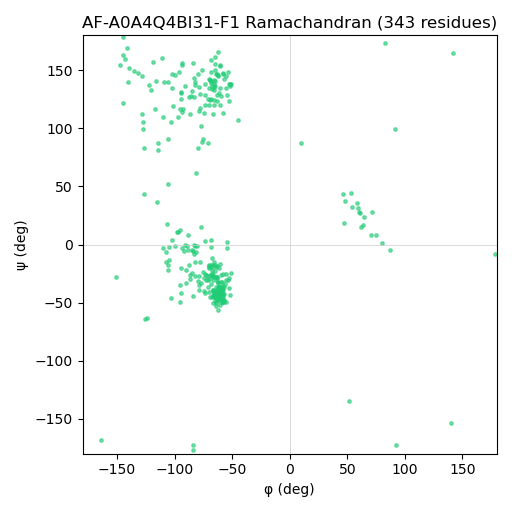 171 ? -21.002 -9.496 2.944 1.00 86.62 171 LEU A N 1
ATOM 1340 C CA . LEU A 1 171 ? -21.245 -8.063 3.101 1.00 86.62 171 LEU A CA 1
ATOM 1341 C C . LEU A 1 171 ? -20.756 -7.556 4.460 1.00 86.62 171 LEU A C 1
ATOM 1343 O O . LEU A 1 171 ? -20.191 -6.468 4.547 1.00 86.62 171 LEU A O 1
ATOM 1347 N N . GLU A 1 172 ? -20.926 -8.355 5.509 1.00 87.69 172 GLU A N 1
ATOM 1348 C CA . GLU A 1 172 ? -20.446 -8.072 6.858 1.00 87.69 172 GLU A CA 1
ATOM 1349 C C . GLU A 1 172 ? -18.922 -7.942 6.885 1.00 87.69 172 GLU A C 1
ATOM 1351 O O . GLU A 1 172 ? -18.386 -7.074 7.572 1.00 87.69 172 GLU A O 1
ATOM 1356 N N . PHE A 1 173 ? -18.220 -8.748 6.082 1.00 88.50 173 PHE A N 1
ATOM 1357 C CA . PHE A 1 173 ? -16.769 -8.679 5.974 1.00 88.50 173 PHE A CA 1
ATOM 1358 C C . PHE A 1 173 ? -16.320 -7.365 5.327 1.00 88.50 173 PHE A C 1
ATOM 1360 O O . PHE A 1 173 ? -15.504 -6.650 5.898 1.00 88.50 173 PHE A O 1
ATOM 1367 N N . THR A 1 174 ? -16.893 -6.991 4.179 1.00 86.12 174 THR A N 1
ATOM 1368 C CA . THR A 1 174 ? -16.500 -5.761 3.457 1.00 86.12 174 THR A CA 1
ATOM 1369 C C . THR A 1 174 ? -16.972 -4.464 4.131 1.00 86.12 174 THR A C 1
ATOM 1371 O O . THR A 1 174 ? -16.379 -3.393 3.940 1.00 86.12 174 THR A O 1
ATOM 1374 N N . THR A 1 175 ? -18.067 -4.536 4.894 1.00 86.44 175 THR A N 1
ATOM 1375 C CA . THR A 1 175 ? -18.724 -3.366 5.496 1.00 86.44 175 THR A CA 1
ATOM 1376 C C . THR A 1 175 ? -18.278 -3.117 6.929 1.00 86.44 175 THR A C 1
ATOM 1378 O O . THR A 1 175 ? -18.176 -1.956 7.313 1.00 86.44 175 THR A O 1
ATOM 1381 N N . ALA A 1 176 ? -18.003 -4.174 7.697 1.00 86.81 176 ALA A N 1
ATOM 1382 C CA . ALA A 1 176 ? -17.651 -4.073 9.109 1.00 86.81 176 ALA A CA 1
ATOM 1383 C C . ALA A 1 176 ? -16.308 -4.743 9.415 1.00 86.81 176 ALA A C 1
ATOM 1385 O O . ALA A 1 176 ? -15.369 -4.048 9.786 1.00 86.81 176 ALA A O 1
ATOM 1386 N N . ALA A 1 177 ? -16.183 -6.062 9.232 1.00 88.94 177 ALA A N 1
ATOM 1387 C CA . ALA A 1 177 ? -15.044 -6.802 9.782 1.00 88.94 177 ALA A CA 1
ATOM 1388 C C . ALA A 1 177 ? -13.701 -6.306 9.227 1.00 88.94 177 ALA A C 1
ATOM 1390 O O . ALA A 1 177 ? -12.838 -5.907 9.995 1.00 88.94 177 ALA A O 1
ATOM 1391 N N . PHE A 1 178 ? -13.540 -6.221 7.904 1.00 90.62 178 PHE A N 1
ATOM 1392 C CA . PHE A 1 178 ? -12.290 -5.805 7.254 1.00 90.62 178 PHE A CA 1
ATOM 1393 C C . PHE A 1 178 ? -12.044 -4.284 7.295 1.00 90.62 178 PHE A C 1
ATOM 1395 O O . PHE A 1 178 ? -11.206 -3.761 6.568 1.00 90.62 178 PHE A O 1
ATOM 1402 N N . ARG A 1 179 ? -12.786 -3.554 8.143 1.00 88.75 179 ARG A N 1
ATOM 1403 C CA . ARG A 1 179 ? -12.540 -2.142 8.475 1.00 88.75 179 ARG A CA 1
ATOM 1404 C C . ARG A 1 179 ? -11.674 -1.977 9.723 1.00 88.75 179 ARG A C 1
ATOM 1406 O O . ARG A 1 179 ? -11.329 -0.840 10.031 1.00 88.75 179 ARG A O 1
ATOM 1413 N N . PHE A 1 180 ? -11.300 -3.072 10.399 1.00 88.69 180 PHE A N 1
ATOM 1414 C CA . PHE A 1 180 ? -10.377 -3.037 11.544 1.00 88.69 180 PHE A CA 1
ATOM 1415 C C . PHE A 1 180 ? -9.067 -2.311 11.194 1.00 88.69 180 PHE A C 1
ATOM 1417 O O . PHE A 1 180 ? -8.490 -1.651 12.043 1.00 88.69 180 PHE A O 1
ATOM 1424 N N . GLY A 1 181 ? -8.628 -2.363 9.929 1.00 89.06 181 GLY A N 1
ATOM 1425 C CA . GLY A 1 181 ? -7.406 -1.692 9.485 1.00 89.06 181 GLY A CA 1
ATOM 1426 C C . GLY A 1 181 ? -7.409 -0.181 9.731 1.00 89.06 181 GLY A C 1
ATOM 1427 O O . GLY A 1 181 ? -6.347 0.392 9.915 1.00 89.06 181 GLY A O 1
ATOM 1428 N N . HIS A 1 182 ? -8.578 0.468 9.816 1.00 87.12 182 HIS A N 1
ATOM 1429 C CA . HIS A 1 182 ? -8.646 1.896 10.134 1.00 87.12 182 HIS A CA 1
ATOM 1430 C C . HIS A 1 182 ? -8.210 2.228 11.566 1.00 87.12 182 HIS A C 1
ATOM 1432 O O . HIS A 1 182 ? -7.771 3.350 11.790 1.00 87.12 182 HIS A O 1
ATOM 1438 N N . SER A 1 183 ? -8.321 1.291 12.518 1.00 86.12 183 SER A N 1
ATOM 1439 C CA . SER A 1 183 ? -7.783 1.477 13.876 1.00 86.12 183 SER A CA 1
ATOM 1440 C C . SER A 1 183 ? -6.306 1.176 13.987 1.00 86.12 183 SER A C 1
ATOM 1442 O O . SER A 1 183 ? -5.680 1.576 14.952 1.00 86.12 183 SER A O 1
ATOM 1444 N N . MET A 1 184 ? -5.758 0.500 12.985 1.00 88.62 184 MET A N 1
ATOM 1445 C CA . MET A 1 184 ? -4.355 0.125 12.916 1.00 88.62 184 MET A CA 1
ATOM 1446 C C . MET A 1 184 ? -3.481 1.209 12.267 1.00 88.62 184 MET A C 1
ATOM 1448 O O . MET A 1 184 ? -2.262 1.055 12.200 1.00 88.62 184 MET A O 1
ATOM 1452 N N . VAL A 1 185 ? -4.091 2.286 11.761 1.00 86.50 185 VAL A N 1
ATOM 1453 C CA . VAL A 1 185 ? -3.389 3.421 11.152 1.00 86.50 185 VAL A CA 1
ATOM 1454 C C . VAL A 1 185 ? -2.726 4.245 12.249 1.00 86.50 185 VAL A C 1
ATOM 1456 O O . VAL A 1 185 ? -3.418 4.797 13.105 1.00 86.50 185 VAL A O 1
ATOM 1459 N N . SER A 1 186 ? -1.401 4.366 12.182 1.00 84.38 186 SER A N 1
ATOM 1460 C CA . SER A 1 186 ? -0.649 5.267 13.053 1.00 84.38 186 SER A CA 1
ATOM 1461 C C . SER A 1 186 ? -0.640 6.693 12.501 1.00 84.38 186 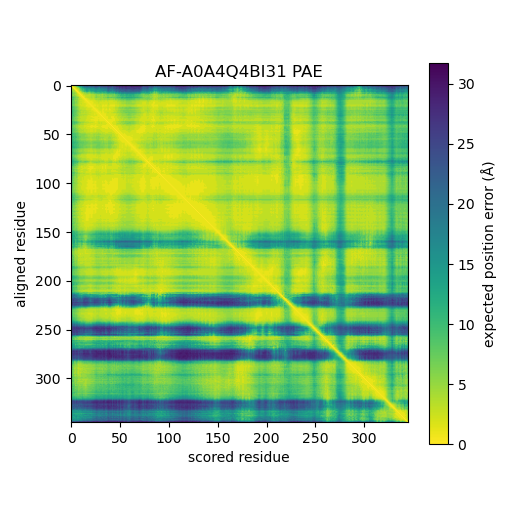SER A C 1
ATOM 1463 O O . SER A 1 186 ? -0.820 6.918 11.299 1.00 84.38 186 SER A O 1
ATOM 1465 N N . ALA A 1 187 ? -0.442 7.663 13.393 1.00 81.56 187 ALA A N 1
ATOM 1466 C CA . ALA A 1 187 ? -0.380 9.081 13.043 1.00 81.56 187 ALA A CA 1
ATOM 1467 C C . ALA A 1 187 ? 0.924 9.447 12.314 1.00 81.56 187 ALA A C 1
ATOM 1469 O O . ALA A 1 187 ? 0.932 10.349 11.477 1.00 81.56 187 ALA A O 1
ATOM 1470 N N . ALA A 1 188 ? 2.015 8.738 12.616 1.00 86.31 188 ALA A N 1
ATOM 1471 C CA . ALA A 1 188 ? 3.303 8.931 11.971 1.00 86.31 188 ALA A CA 1
ATOM 1472 C C . ALA A 1 188 ? 4.075 7.615 11.870 1.00 86.31 188 ALA A C 1
ATOM 1474 O O . ALA A 1 188 ? 3.890 6.704 12.674 1.00 86.31 188 ALA A O 1
ATOM 1475 N N . TYR A 1 189 ? 4.966 7.533 10.887 1.00 89.06 189 TYR A N 1
ATOM 1476 C CA . TYR A 1 189 ? 5.708 6.315 10.594 1.00 89.06 189 TYR A CA 1
ATOM 1477 C C . TYR A 1 189 ? 7.214 6.560 10.524 1.00 89.06 189 TYR A C 1
ATOM 1479 O O . TYR A 1 189 ? 7.664 7.584 10.010 1.00 89.06 189 TYR A O 1
ATOM 1487 N N . ASP A 1 190 ? 7.998 5.581 10.979 1.00 91.69 190 ASP A N 1
ATOM 1488 C CA . ASP A 1 190 ? 9.430 5.509 10.684 1.00 91.69 190 ASP A CA 1
ATOM 1489 C C . ASP A 1 190 ? 9.617 5.011 9.251 1.00 91.69 190 ASP A C 1
ATOM 1491 O O . ASP A 1 190 ? 9.633 3.818 8.959 1.00 91.69 190 ASP A O 1
ATOM 1495 N N . PHE A 1 191 ? 9.624 5.977 8.343 1.00 92.94 191 PHE A N 1
ATOM 1496 C CA . PHE A 1 191 ? 9.342 5.775 6.934 1.00 92.94 191 PHE A CA 1
ATOM 1497 C C . PHE A 1 191 ? 10.611 5.566 6.113 1.00 92.94 191 PHE A C 1
ATOM 1499 O O . PHE A 1 191 ? 10.628 4.702 5.238 1.00 92.94 191 PHE A O 1
ATOM 1506 N N . ASN A 1 192 ? 11.668 6.337 6.386 1.00 95.25 192 ASN A N 1
ATOM 1507 C CA . ASN A 1 192 ? 12.993 6.186 5.780 1.00 95.25 192 ASN A CA 1
ATOM 1508 C C . ASN A 1 192 ? 14.060 6.954 6.589 1.00 95.25 192 ASN A C 1
ATOM 1510 O O . ASN A 1 192 ? 13.810 7.402 7.703 1.00 95.25 192 ASN A O 1
ATOM 1514 N N . ALA A 1 193 ? 15.269 7.111 6.042 1.00 95.50 193 ALA A N 1
ATOM 1515 C CA . ALA A 1 193 ? 16.357 7.845 6.700 1.00 95.50 193 ALA A CA 1
ATOM 1516 C C . ALA A 1 193 ? 16.080 9.350 6.911 1.00 95.50 193 ALA A C 1
ATOM 1518 O O . ALA A 1 193 ? 16.727 9.979 7.742 1.00 95.50 193 ALA A O 1
ATOM 1519 N N . ASN A 1 194 ? 15.133 9.934 6.177 1.00 96.06 194 ASN A N 1
ATOM 1520 C CA . ASN A 1 194 ? 14.757 11.339 6.317 1.00 96.06 194 ASN A CA 1
ATOM 1521 C C . ASN A 1 194 ? 13.637 11.538 7.347 1.00 96.06 194 ASN A C 1
ATOM 1523 O O . ASN A 1 194 ? 13.624 12.557 8.033 1.00 96.06 194 ASN A O 1
ATOM 1527 N N . PHE A 1 195 ? 12.719 10.575 7.465 1.00 93.81 195 PHE A N 1
ATOM 1528 C CA . PHE A 1 195 ? 11.516 10.679 8.289 1.00 93.81 195 PHE A CA 1
ATOM 1529 C C . PHE A 1 195 ? 11.391 9.477 9.224 1.00 93.81 195 PHE A C 1
ATOM 1531 O O . PHE A 1 195 ? 11.125 8.363 8.765 1.00 93.81 195 PHE A O 1
ATOM 1538 N N . GLY A 1 196 ? 11.522 9.696 10.531 1.00 90.31 196 GLY A N 1
ATOM 1539 C CA . GLY A 1 196 ? 11.402 8.627 11.521 1.00 90.31 196 GLY A CA 1
ATOM 1540 C C . GLY A 1 196 ? 12.410 8.744 12.643 1.00 90.31 196 GLY A C 1
ATOM 1541 O O . GLY A 1 196 ? 12.908 9.822 12.946 1.00 90.31 196 GLY A O 1
ATOM 1542 N N . LEU A 1 197 ? 12.740 7.609 13.253 1.00 87.00 197 LEU A N 1
ATOM 1543 C CA . LEU A 1 197 ? 13.761 7.583 14.292 1.00 87.00 197 LEU A CA 1
ATOM 1544 C C . LEU A 1 197 ? 15.112 7.994 13.686 1.00 87.00 197 LEU A C 1
ATOM 1546 O O . LEU A 1 197 ? 15.582 7.359 12.731 1.00 87.00 197 LEU A O 1
ATOM 1550 N N . ASP A 1 198 ? 15.707 9.039 14.264 1.00 87.81 198 ASP A N 1
ATOM 1551 C CA . ASP A 1 198 ? 16.935 9.691 13.791 1.00 87.81 198 ASP A CA 1
ATOM 1552 C C . ASP A 1 198 ? 16.811 10.259 12.360 1.00 87.81 198 ASP A C 1
ATOM 1554 O O . ASP A 1 198 ? 17.777 10.266 11.596 1.00 87.81 198 ASP A O 1
ATOM 1558 N N . GLY A 1 199 ? 15.602 10.689 11.977 1.00 91.38 199 GLY A N 1
ATOM 1559 C CA . GLY A 1 199 ? 15.312 11.251 10.660 1.00 91.38 199 GLY A CA 1
ATOM 1560 C C . GLY A 1 199 ? 16.016 12.587 10.405 1.00 91.38 199 GLY A C 1
ATOM 1561 O O . GLY A 1 199 ? 16.018 13.475 11.254 1.00 91.38 199 GLY A O 1
ATOM 1562 N N . LEU A 1 200 ? 16.592 12.737 9.211 1.00 93.56 200 LEU A N 1
ATOM 1563 C CA . LEU A 1 200 ? 17.361 13.925 8.801 1.00 93.56 200 LEU A CA 1
ATOM 1564 C C . LEU A 1 200 ? 16.487 15.150 8.476 1.00 93.56 200 LEU A C 1
ATOM 1566 O O . LEU A 1 200 ? 16.967 16.277 8.536 1.00 93.56 200 LEU A O 1
ATOM 1570 N N . ILE A 1 201 ? 15.216 14.930 8.125 1.00 93.81 201 ILE A N 1
ATOM 1571 C CA . ILE A 1 201 ? 14.219 15.983 7.873 1.00 93.81 201 ILE A CA 1
ATOM 1572 C C . ILE A 1 201 ? 13.272 16.112 9.069 1.00 93.81 201 ILE A C 1
ATOM 1574 O O . ILE A 1 201 ? 12.983 17.220 9.511 1.00 93.81 201 ILE A O 1
ATOM 1578 N N . SER A 1 202 ? 12.776 14.985 9.582 1.00 90.94 202 SER A N 1
ATOM 1579 C CA . SER A 1 202 ? 11.850 14.945 10.714 1.00 90.94 202 SER A CA 1
ATOM 1580 C C . SER A 1 202 ? 12.117 13.721 11.582 1.00 90.94 202 SER A C 1
ATOM 1582 O O . SER A 1 202 ? 11.989 12.578 11.129 1.00 90.94 202 SER A O 1
ATOM 1584 N N . ASP A 1 203 ? 12.416 13.966 12.857 1.00 88.81 203 ASP A N 1
ATOM 1585 C CA . ASP A 1 203 ? 12.489 12.940 13.899 1.00 88.81 203 ASP A CA 1
ATOM 1586 C C . ASP A 1 203 ? 11.098 12.542 14.443 1.00 88.81 203 ASP A C 1
ATOM 1588 O O . ASP A 1 203 ? 10.961 11.664 15.301 1.00 88.81 203 ASP A O 1
ATOM 1592 N N . GLU A 1 204 ? 10.041 13.184 13.935 1.00 86.12 204 GLU A N 1
ATOM 1593 C CA . GLU A 1 204 ? 8.646 12.914 14.283 1.00 86.12 204 GLU A CA 1
ATOM 1594 C C . GLU A 1 204 ? 7.992 11.870 13.369 1.00 86.12 204 GLU A C 1
ATOM 1596 O O . GLU A 1 204 ? 6.824 11.540 13.562 1.00 86.12 204 GLU A O 1
ATOM 1601 N N . GLY A 1 205 ? 8.734 11.341 12.392 1.00 89.19 205 GLY A N 1
ATOM 1602 C CA . GLY A 1 205 ? 8.212 10.421 11.385 1.00 89.19 205 GLY A CA 1
ATOM 1603 C C . GLY A 1 205 ? 7.512 11.114 10.221 1.00 89.19 205 GLY A C 1
ATOM 1604 O O . GLY A 1 205 ? 7.320 12.329 10.210 1.00 89.19 205 GLY A O 1
ATOM 1605 N N . ALA A 1 206 ? 7.142 10.307 9.228 1.00 91.00 206 ALA A N 1
ATOM 1606 C CA . ALA A 1 206 ? 6.275 10.728 8.136 1.00 91.00 206 ALA A CA 1
ATOM 1607 C C . ALA A 1 206 ? 4.832 10.721 8.633 1.00 91.00 206 ALA A C 1
ATOM 1609 O O . ALA A 1 206 ? 4.303 9.654 8.964 1.00 91.00 206 ALA A O 1
ATOM 1610 N N . ARG A 1 207 ? 4.203 11.891 8.704 1.00 87.62 207 ARG A N 1
ATOM 1611 C CA . ARG A 1 207 ? 2.832 12.042 9.190 1.00 87.62 207 ARG A CA 1
ATOM 1612 C C . ARG A 1 207 ? 1.835 11.591 8.134 1.00 87.62 207 ARG A C 1
ATOM 1614 O O . ARG A 1 207 ? 2.067 11.721 6.932 1.00 87.62 207 ARG A O 1
ATOM 1621 N N . LEU A 1 208 ? 0.686 11.092 8.580 1.00 82.31 208 LEU A N 1
ATOM 1622 C CA . LEU A 1 208 ? -0.345 10.583 7.678 1.00 82.31 208 LEU A CA 1
ATOM 1623 C C . LEU A 1 208 ? -0.825 11.644 6.666 1.00 82.31 208 LEU A C 1
ATOM 1625 O O . LEU A 1 208 ? -1.001 11.328 5.491 1.00 82.31 208 LEU A O 1
ATOM 1629 N N . GLU A 1 209 ? -0.966 12.900 7.094 1.00 80.12 209 GLU A N 1
ATOM 1630 C CA . GLU A 1 209 ? -1.310 14.028 6.215 1.00 80.12 209 GLU A CA 1
ATOM 1631 C C . GLU A 1 209 ? -0.299 14.221 5.068 1.00 80.12 209 GLU A C 1
ATOM 1633 O O . GLU A 1 209 ? -0.686 14.405 3.912 1.00 80.12 209 GLU A O 1
ATOM 1638 N N . GLU A 1 210 ? 1.000 14.109 5.354 1.00 86.44 210 GLU A N 1
ATOM 1639 C CA . GLU A 1 210 ? 2.060 14.238 4.347 1.00 86.44 210 GLU A CA 1
ATOM 1640 C C . GLU A 1 210 ? 1.993 13.086 3.339 1.00 86.44 210 GLU A C 1
ATOM 1642 O O . GLU A 1 210 ? 2.102 13.291 2.131 1.00 86.44 210 GLU A O 1
ATOM 1647 N N . LEU A 1 211 ? 1.719 11.870 3.817 1.00 88.31 211 LEU A N 1
ATOM 1648 C CA . LEU A 1 211 ? 1.576 10.683 2.972 1.00 88.31 211 LEU A CA 1
ATOM 1649 C C . LEU A 1 211 ? 0.366 10.764 2.025 1.00 88.31 211 LEU A C 1
ATOM 1651 O O . LEU A 1 211 ? 0.373 10.107 0.979 1.00 88.31 211 LEU A O 1
ATOM 1655 N N . PHE A 1 212 ? -0.645 11.578 2.342 1.00 83.62 212 PHE A N 1
ATOM 1656 C CA . PHE A 1 212 ? -1.754 11.880 1.434 1.00 83.62 212 PHE A CA 1
ATOM 1657 C C . PHE A 1 212 ? -1.388 12.917 0.365 1.00 83.62 212 PHE A C 1
ATOM 1659 O O . PHE A 1 212 ? -1.957 12.886 -0.731 1.00 83.62 212 PHE A O 1
ATOM 1666 N N . ALA A 1 213 ? -0.427 13.808 0.624 1.00 80.44 213 ALA A N 1
ATOM 1667 C CA . ALA A 1 213 ? -0.074 14.916 -0.269 1.00 80.44 213 ALA A CA 1
ATOM 1668 C C . ALA A 1 213 ? 0.545 14.475 -1.613 1.00 80.44 213 ALA A C 1
ATOM 1670 O O . ALA A 1 213 ? 0.562 15.256 -2.574 1.00 80.44 213 ALA A O 1
ATOM 1671 N N . PHE A 1 214 ? 1.026 13.229 -1.695 1.00 75.69 214 PHE A N 1
ATOM 1672 C CA . PHE A 1 214 ? 1.692 12.658 -2.873 1.00 75.69 214 PHE A CA 1
ATOM 1673 C C . PHE A 1 214 ? 0.781 11.816 -3.775 1.00 75.69 214 PHE A C 1
ATOM 1675 O O . PHE A 1 214 ? 1.265 11.147 -4.689 1.00 75.69 214 PHE A O 1
ATOM 1682 N N . THR A 1 215 ? -0.528 11.856 -3.538 1.00 70.25 215 THR A N 1
ATOM 1683 C CA . THR A 1 215 ? -1.500 11.012 -4.239 1.00 70.25 215 THR A CA 1
ATOM 1684 C C . THR A 1 215 ? -2.414 11.784 -5.179 1.00 70.25 215 THR A C 1
ATOM 1686 O O . THR A 1 215 ? -2.609 12.988 -5.032 1.00 70.25 215 THR A O 1
ATOM 1689 N N . SER A 1 216 ? -3.028 11.083 -6.128 1.00 62.81 216 SER A N 1
ATOM 1690 C CA . SER A 1 216 ? -4.055 11.582 -7.058 1.00 62.81 216 SER A CA 1
ATOM 1691 C C . SER A 1 216 ? -5.217 12.319 -6.387 1.00 62.81 216 SER A C 1
ATOM 1693 O O . SER A 1 216 ? -5.849 13.158 -7.028 1.00 62.81 216 SER A O 1
ATOM 1695 N N . HIS A 1 217 ? -5.483 12.037 -5.109 1.00 59.88 217 HIS A N 1
ATOM 1696 C CA . HIS A 1 217 ? -6.598 12.608 -4.360 1.00 59.88 217 HIS A CA 1
ATOM 1697 C C . HIS A 1 217 ? -6.187 13.691 -3.349 1.00 59.88 217 HIS A C 1
ATOM 1699 O O . HIS A 1 217 ? -7.089 14.240 -2.727 1.00 59.88 217 HIS A O 1
ATOM 1705 N N . ARG A 1 218 ? -4.885 14.007 -3.182 1.00 59.16 218 ARG A N 1
ATOM 1706 C CA . ARG A 1 218 ? -4.290 15.001 -2.245 1.00 59.16 218 ARG A CA 1
ATOM 1707 C C . ARG A 1 218 ? -5.260 15.587 -1.201 1.00 59.16 218 ARG A C 1
ATOM 1709 O O . ARG A 1 218 ? -5.865 16.639 -1.422 1.00 59.16 218 ARG A O 1
ATOM 1716 N N . ASN A 1 219 ? -5.399 14.907 -0.060 1.00 53.81 219 ASN A N 1
ATOM 1717 C CA . ASN A 1 219 ? -6.309 15.292 1.034 1.00 53.81 219 ASN A CA 1
ATOM 1718 C C . ASN A 1 219 ? -7.802 15.389 0.629 1.00 53.81 219 ASN A C 1
ATOM 1720 O O . ASN A 1 219 ? -8.543 16.240 1.112 1.00 53.81 219 ASN A O 1
ATOM 1724 N N . MET A 1 220 ? -8.250 14.511 -0.278 1.00 52.47 220 MET A N 1
ATOM 1725 C CA . MET A 1 220 ? -9.643 14.333 -0.717 1.00 52.47 220 MET A CA 1
ATOM 1726 C C . MET A 1 220 ? -10.368 15.649 -1.072 1.00 52.47 220 MET A C 1
ATOM 1728 O O . MET A 1 220 ? -11.558 15.789 -0.787 1.00 52.47 220 MET A O 1
ATOM 1732 N N . GLY A 1 221 ? -9.680 16.622 -1.691 1.00 44.34 221 GLY A N 1
ATOM 1733 C CA . GLY A 1 221 ? -10.321 17.910 -1.993 1.00 44.34 221 GLY A CA 1
ATOM 1734 C C . GLY A 1 221 ? -9.507 19.019 -2.666 1.00 44.34 221 GLY A C 1
ATOM 1735 O O . GLY A 1 221 ? -10.113 20.012 -3.065 1.00 44.34 221 GLY A O 1
ATOM 1736 N N . GLN A 1 222 ? -8.183 18.909 -2.835 1.00 45.97 222 GLN A N 1
ATOM 1737 C CA . GLN A 1 222 ? -7.400 19.999 -3.441 1.00 45.97 222 GLN A CA 1
ATOM 1738 C C . GLN A 1 222 ? -7.170 19.811 -4.951 1.00 45.97 222 GLN A C 1
ATOM 1740 O O . GLN A 1 222 ? -6.479 18.895 -5.391 1.00 45.97 222 GLN A O 1
ATOM 1745 N N . THR A 1 223 ? -7.699 20.735 -5.760 1.00 46.16 223 THR A N 1
ATOM 1746 C CA . THR A 1 223 ? -7.479 20.846 -7.217 1.00 46.16 223 THR A CA 1
ATOM 1747 C C . THR A 1 223 ? -6.161 21.558 -7.551 1.00 46.16 223 THR A C 1
ATOM 1749 O O . THR A 1 223 ? -6.155 22.621 -8.171 1.00 46.16 223 THR A O 1
ATOM 1752 N N . ALA A 1 224 ? -5.028 20.999 -7.129 1.00 51.50 224 ALA A N 1
ATOM 1753 C CA . ALA A 1 224 ? -3.709 21.395 -7.631 1.00 51.50 224 ALA A CA 1
ATOM 1754 C C . ALA A 1 224 ? -3.293 20.483 -8.807 1.00 51.50 224 ALA A C 1
ATOM 1756 O O . ALA A 1 224 ? -3.770 19.348 -8.884 1.00 51.50 224 ALA A O 1
ATOM 1757 N N . PRO A 1 225 ? -2.392 20.914 -9.717 1.00 55.19 225 PRO A N 1
ATOM 1758 C CA . PRO A 1 225 ? -1.816 20.013 -10.714 1.00 55.19 225 PRO A CA 1
ATOM 1759 C C . PRO A 1 225 ? -1.191 18.795 -10.012 1.00 55.19 225 PRO A C 1
ATOM 1761 O O . PRO A 1 225 ? -0.434 18.946 -9.046 1.00 55.19 225 PRO A O 1
ATOM 1764 N N . GLY A 1 226 ? -1.532 17.577 -10.438 1.00 60.22 226 GLY A N 1
ATOM 1765 C CA . GLY A 1 226 ? -1.006 16.367 -9.801 1.00 60.22 226 GLY A CA 1
ATOM 1766 C C . GLY A 1 226 ? 0.519 16.267 -9.946 1.00 60.22 226 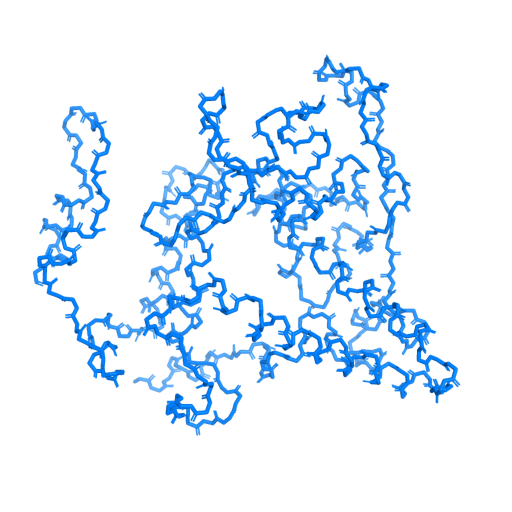GLY A C 1
ATOM 1767 O O . GLY A 1 226 ? 1.089 16.735 -10.935 1.00 60.22 226 GLY A O 1
ATOM 1768 N N . LEU A 1 227 ? 1.186 15.692 -8.939 1.00 72.62 227 LEU A N 1
ATOM 1769 C CA . LEU A 1 227 ? 2.623 15.411 -9.001 1.00 72.62 227 LEU A CA 1
ATOM 1770 C C . LEU A 1 227 ? 2.865 14.467 -10.176 1.00 72.62 227 LEU A C 1
ATOM 1772 O O . LEU A 1 227 ? 2.212 13.434 -10.274 1.00 72.62 227 LEU A O 1
ATOM 1776 N N . GLN A 1 228 ? 3.783 14.817 -11.072 1.00 80.62 228 GLN A N 1
ATOM 1777 C CA . GLN A 1 228 ? 4.149 13.921 -12.174 1.00 80.62 228 GLN A CA 1
ATOM 1778 C C . GLN A 1 228 ? 5.099 12.818 -11.700 1.00 80.62 228 GLN A C 1
ATOM 1780 O O . GLN A 1 228 ? 5.007 11.682 -12.155 1.00 80.62 228 GLN A O 1
ATOM 1785 N N . GLU A 1 229 ? 5.979 13.141 -10.755 1.00 89.25 229 GLU A N 1
ATOM 1786 C CA . GLU A 1 229 ? 7.023 12.252 -10.251 1.00 89.25 229 GLU A CA 1
ATOM 1787 C C . GLU A 1 229 ? 7.146 12.425 -8.737 1.00 89.25 229 GLU A C 1
ATOM 1789 O O . GLU A 1 229 ? 7.073 13.550 -8.228 1.00 89.25 229 GLU A O 1
ATOM 1794 N N . LEU A 1 230 ? 7.341 11.319 -8.018 1.00 92.50 230 LEU A N 1
ATOM 1795 C CA . LEU A 1 230 ? 7.581 11.348 -6.580 1.00 92.50 230 LEU A CA 1
ATOM 1796 C C . LEU A 1 230 ? 8.932 12.032 -6.276 1.00 92.50 230 LEU A C 1
ATOM 1798 O O . LEU A 1 230 ? 9.939 11.698 -6.914 1.00 92.50 230 LEU A O 1
ATOM 1802 N N . PRO A 1 231 ? 9.001 12.968 -5.308 1.00 94.19 231 PRO A N 1
ATOM 1803 C CA . PRO A 1 231 ? 10.276 13.466 -4.814 1.00 94.19 231 PRO A CA 1
ATOM 1804 C C . PRO A 1 231 ? 11.118 12.336 -4.215 1.00 94.19 231 PRO A C 1
ATOM 1806 O O . PRO A 1 231 ? 10.651 11.523 -3.422 1.00 94.19 231 PRO A O 1
ATOM 1809 N N . ASP A 1 232 ? 12.390 12.304 -4.565 1.00 95.00 232 ASP A N 1
ATOM 1810 C CA . ASP A 1 232 ? 13.309 11.218 -4.235 1.00 95.00 232 ASP A CA 1
ATOM 1811 C C . ASP A 1 232 ? 13.670 11.048 -2.751 1.00 95.00 232 ASP A C 1
ATOM 1813 O O . ASP A 1 232 ? 14.242 10.022 -2.384 1.00 95.00 232 ASP A O 1
ATOM 1817 N N . HIS A 1 233 ? 13.325 12.007 -1.896 1.00 95.69 233 HIS A N 1
ATOM 1818 C CA . HIS A 1 233 ? 13.476 11.910 -0.442 1.00 95.69 233 HIS A CA 1
ATOM 1819 C C . HIS A 1 233 ? 12.290 11.195 0.245 1.00 95.69 233 HIS A C 1
ATOM 1821 O O . HIS A 1 233 ? 12.362 10.913 1.442 1.00 95.69 233 HIS A O 1
ATOM 1827 N N . TRP A 1 234 ? 11.236 10.845 -0.511 1.00 96.25 234 TRP A N 1
ATOM 1828 C CA . TRP A 1 234 ? 10.017 10.153 -0.051 1.00 96.25 234 TRP A CA 1
ATOM 1829 C C . TRP A 1 234 ? 9.932 8.677 -0.476 1.00 96.25 234 TRP A C 1
ATOM 1831 O O . TRP A 1 234 ? 8.861 8.069 -0.442 1.00 96.25 234 TRP A O 1
ATOM 1841 N N . VAL A 1 235 ? 11.047 8.059 -0.866 1.00 96.56 235 VAL A N 1
ATOM 1842 C CA . VAL A 1 235 ? 11.074 6.608 -1.114 1.00 96.56 235 VAL A CA 1
ATOM 1843 C C . VAL A 1 235 ? 11.035 5.862 0.217 1.00 96.56 235 VAL A C 1
ATOM 1845 O O . VAL A 1 235 ? 11.812 6.169 1.121 1.00 96.56 235 VAL A O 1
ATOM 1848 N N . ILE A 1 236 ? 10.117 4.906 0.334 1.00 96.12 236 ILE A N 1
ATOM 1849 C CA . ILE A 1 236 ? 9.907 4.105 1.539 1.00 96.12 236 ILE A CA 1
ATOM 1850 C C . ILE A 1 236 ? 11.088 3.167 1.790 1.00 96.12 236 ILE A C 1
ATOM 1852 O O . ILE A 1 236 ? 11.622 2.542 0.870 1.00 96.12 236 ILE A O 1
ATOM 1856 N N . ASP A 1 237 ? 11.454 3.021 3.057 1.00 95.50 237 ASP A N 1
ATOM 1857 C CA . ASP A 1 237 ? 12.359 1.986 3.533 1.00 95.50 237 ASP A CA 1
ATOM 1858 C C . ASP A 1 237 ? 11.537 0.892 4.228 1.00 95.50 237 ASP A C 1
ATOM 1860 O O . ASP A 1 237 ? 11.038 1.061 5.342 1.00 95.50 237 ASP A O 1
ATOM 1864 N N . TRP A 1 238 ? 11.373 -0.249 3.552 1.00 93.06 238 TRP A N 1
ATOM 1865 C CA . TRP A 1 238 ? 10.586 -1.366 4.077 1.00 93.06 238 TRP A CA 1
ATOM 1866 C C . TRP A 1 238 ? 11.207 -2.014 5.315 1.00 93.06 238 TRP A C 1
ATOM 1868 O O . TRP A 1 238 ? 10.468 -2.581 6.119 1.00 93.06 238 TRP A O 1
ATOM 1878 N N . GLU A 1 239 ? 12.529 -1.935 5.496 1.00 91.12 239 GLU A N 1
ATOM 1879 C CA . GLU A 1 239 ? 13.189 -2.455 6.696 1.00 91.12 239 GLU A CA 1
ATOM 1880 C C . GLU A 1 239 ? 12.822 -1.596 7.907 1.00 91.12 239 GLU A C 1
ATOM 1882 O O . GLU A 1 239 ? 12.414 -2.127 8.938 1.00 91.12 239 GLU A O 1
ATOM 1887 N N . ARG A 1 240 ? 12.854 -0.266 7.759 1.00 90.25 240 ARG A N 1
ATOM 1888 C CA . ARG A 1 240 ? 12.368 0.666 8.790 1.00 90.25 240 ARG A CA 1
ATOM 1889 C C . ARG A 1 240 ? 10.872 0.535 9.049 1.00 90.25 240 ARG A C 1
ATOM 1891 O O . ARG A 1 240 ? 10.455 0.470 10.198 1.00 90.25 240 ARG A O 1
ATOM 1898 N N . MET A 1 241 ? 10.065 0.384 8.005 1.00 87.38 241 MET A N 1
ATOM 1899 C CA . MET A 1 241 ? 8.614 0.277 8.168 1.00 87.38 241 MET A CA 1
ATOM 1900 C C . MET A 1 241 ? 8.143 -1.001 8.858 1.00 87.38 241 MET A C 1
ATOM 1902 O O . MET A 1 241 ? 7.075 -1.018 9.469 1.00 87.38 241 MET A O 1
ATOM 1906 N N . THR A 1 242 ? 8.912 -2.084 8.741 1.00 85.19 242 THR A N 1
ATOM 1907 C CA . THR A 1 242 ? 8.528 -3.399 9.275 1.00 85.19 242 THR A CA 1
ATOM 1908 C C . THR A 1 242 ? 9.326 -3.816 10.508 1.00 85.19 242 THR A C 1
ATOM 1910 O O . THR A 1 242 ? 8.988 -4.829 11.132 1.00 85.19 242 THR A O 1
ATOM 1913 N N . ARG A 1 243 ? 10.358 -3.056 10.906 1.00 82.19 243 ARG A N 1
ATOM 1914 C CA . ARG A 1 243 ? 11.137 -3.371 12.107 1.00 82.19 243 ARG A CA 1
ATOM 1915 C C . ARG A 1 243 ? 10.283 -3.230 13.358 1.00 82.19 243 ARG A C 1
ATOM 1917 O O . ARG A 1 243 ? 9.500 -2.300 13.514 1.00 82.19 243 ARG A O 1
ATOM 1924 N N . ARG A 1 244 ? 10.497 -4.150 14.294 1.00 74.00 244 ARG A N 1
ATOM 1925 C CA . ARG A 1 244 ? 9.940 -4.059 15.643 1.00 74.00 244 ARG A CA 1
ATOM 1926 C C . ARG A 1 244 ? 11.004 -3.467 16.546 1.00 74.00 244 ARG A C 1
ATOM 1928 O O . ARG A 1 244 ? 12.013 -4.120 16.815 1.00 74.00 244 ARG A O 1
ATOM 1935 N N . LEU A 1 245 ? 10.789 -2.237 16.991 1.00 70.31 245 LEU A N 1
ATOM 1936 C CA . LEU A 1 245 ? 11.676 -1.606 17.956 1.00 70.31 245 LEU A CA 1
ATOM 1937 C C . LEU A 1 245 ? 11.311 -2.075 19.372 1.00 70.31 245 LEU A C 1
ATOM 1939 O O . LEU A 1 245 ? 10.127 -2.192 19.695 1.00 70.31 245 LEU A O 1
ATOM 1943 N N . PRO A 1 246 ? 12.297 -2.385 20.233 1.00 63.09 246 PRO A N 1
ATOM 1944 C CA . PRO A 1 246 ? 12.012 -2.634 21.636 1.00 63.09 246 PRO A CA 1
ATOM 1945 C C . PRO A 1 246 ? 11.466 -1.348 22.278 1.00 63.09 246 PRO A C 1
ATOM 1947 O O . PRO A 1 246 ? 11.921 -0.258 21.920 1.00 63.09 246 PRO A O 1
ATOM 1950 N N . PRO A 1 247 ? 10.547 -1.449 23.253 1.00 59.50 247 PRO A N 1
ATOM 1951 C CA . PRO A 1 247 ? 10.053 -0.278 23.961 1.00 59.50 247 PRO A CA 1
ATOM 1952 C C . PRO A 1 247 ? 11.227 0.454 24.624 1.00 59.50 247 PRO A C 1
ATOM 1954 O O . PRO A 1 247 ? 11.887 -0.072 25.525 1.00 59.50 247 PRO A O 1
ATOM 1957 N N . SER A 1 248 ? 11.518 1.664 24.145 1.00 56.00 248 SER A N 1
ATOM 1958 C CA . SER A 1 248 ? 12.599 2.501 24.657 1.00 56.00 248 SER A CA 1
ATOM 1959 C C . SER A 1 248 ? 12.058 3.467 25.703 1.00 56.00 248 SER A C 1
ATOM 1961 O O . SER A 1 248 ? 11.096 4.188 25.466 1.00 56.00 248 SER A O 1
ATOM 1963 N N . ARG A 1 249 ? 12.718 3.542 26.865 1.00 49.06 249 ARG A N 1
ATOM 1964 C CA . ARG A 1 249 ? 12.431 4.585 27.868 1.00 49.06 249 ARG A CA 1
ATOM 1965 C C . ARG A 1 249 ? 12.887 5.980 27.426 1.00 49.06 249 ARG A C 1
ATOM 1967 O O . ARG A 1 249 ? 12.434 6.957 28.009 1.00 49.06 249 ARG A O 1
ATOM 1974 N N . ALA A 1 250 ? 13.801 6.066 26.455 1.00 51.84 250 ALA A N 1
ATOM 1975 C CA . ALA A 1 250 ? 14.408 7.324 26.017 1.00 51.84 250 ALA A CA 1
ATOM 1976 C C . ALA A 1 250 ? 13.586 8.039 24.935 1.00 51.84 250 ALA A C 1
ATOM 1978 O O . ALA A 1 250 ? 13.580 9.262 24.903 1.00 51.84 250 ALA A O 1
ATOM 1979 N N . ASN A 1 251 ? 12.856 7.286 24.108 1.00 53.22 251 ASN A N 1
ATOM 1980 C CA . ASN A 1 251 ? 11.885 7.819 23.159 1.00 53.22 251 ASN A CA 1
ATOM 1981 C C . ASN A 1 251 ? 10.553 7.090 23.374 1.00 53.22 251 ASN A C 1
ATOM 1983 O O . ASN A 1 251 ? 10.395 5.979 22.875 1.00 53.22 251 ASN A O 1
ATOM 1987 N N . PRO A 1 252 ? 9.589 7.689 24.103 1.00 50.28 252 PRO A N 1
ATOM 1988 C CA . PRO A 1 252 ? 8.263 7.099 24.296 1.00 50.28 252 PRO A CA 1
ATOM 1989 C C . PRO A 1 252 ? 7.426 7.060 23.005 1.00 50.28 252 PRO A C 1
ATOM 1991 O O . PRO A 1 252 ? 6.298 6.578 23.026 1.00 50.28 252 PRO A O 1
ATOM 1994 N N . ARG A 1 253 ? 7.953 7.589 21.892 1.00 55.31 253 ARG A N 1
ATOM 1995 C CA . ARG A 1 253 ? 7.357 7.475 20.561 1.00 55.31 253 ARG A CA 1
ATOM 1996 C C . ARG A 1 253 ? 7.640 6.069 20.029 1.00 55.31 253 ARG A C 1
ATOM 1998 O O . ARG A 1 253 ? 8.755 5.773 19.602 1.00 55.31 253 ARG A O 1
ATOM 2005 N N . GLU A 1 254 ? 6.638 5.200 20.093 1.00 58.78 254 GLU A N 1
ATOM 2006 C CA . GLU A 1 254 ? 6.653 3.909 19.408 1.00 58.78 254 GLU A CA 1
ATOM 2007 C C . GLU A 1 254 ? 6.518 4.162 17.902 1.00 58.78 254 GLU A C 1
ATOM 2009 O O . GLU A 1 254 ? 5.421 4.226 17.360 1.00 58.78 254 GLU A O 1
ATOM 2014 N N . PHE A 1 255 ? 7.640 4.382 17.220 1.00 61.78 255 PHE A N 1
ATOM 2015 C CA . PHE A 1 255 ? 7.655 4.340 15.765 1.00 61.78 255 PHE A CA 1
ATOM 2016 C C . PHE A 1 255 ? 7.795 2.897 15.280 1.00 61.78 255 PHE A C 1
ATOM 2018 O O . PHE A 1 255 ? 8.564 2.119 15.846 1.00 61.78 255 PHE A O 1
ATOM 2025 N N . GLY A 1 256 ? 7.110 2.573 14.184 1.00 58.22 256 GLY A N 1
ATOM 2026 C CA . GLY A 1 256 ? 7.247 1.284 13.510 1.00 58.22 256 GLY A CA 1
ATOM 2027 C C . GLY A 1 256 ? 6.245 0.258 14.025 1.00 58.22 256 GLY A C 1
ATOM 2028 O O . GLY A 1 256 ? 6.440 -0.390 15.052 1.00 58.22 256 GLY A O 1
ATOM 2029 N N . GLY A 1 257 ? 5.161 0.097 13.273 1.00 69.62 257 GLY A N 1
ATOM 2030 C CA . GLY A 1 257 ? 4.129 -0.887 13.552 1.00 69.62 257 GLY A CA 1
ATOM 2031 C C . GLY A 1 257 ? 2.734 -0.368 13.256 1.00 69.62 257 GLY A C 1
ATOM 2032 O O . GLY A 1 257 ? 2.500 0.823 13.072 1.00 69.62 257 GLY A O 1
ATOM 2033 N N . ALA A 1 258 ? 1.805 -1.307 13.187 1.00 82.88 258 ALA A N 1
ATOM 2034 C CA . ALA A 1 258 ? 0.393 -1.003 13.134 1.00 82.88 258 ALA A CA 1
ATOM 2035 C C . ALA A 1 258 ? -0.127 -0.749 14.558 1.00 82.88 258 ALA A C 1
ATOM 2037 O O . ALA A 1 258 ? 0.255 -1.473 15.481 1.00 82.88 258 ALA A O 1
ATOM 2038 N N . GLU A 1 259 ? -1.007 0.239 14.724 1.00 85.00 259 GLU A N 1
ATOM 2039 C CA . GLU A 1 259 ? -1.684 0.500 16.000 1.00 85.00 259 GLU A CA 1
ATOM 2040 C C . GLU A 1 259 ? -2.551 -0.698 16.422 1.00 85.00 259 GLU A C 1
ATOM 2042 O O . GLU A 1 259 ? -2.847 -1.610 15.637 1.00 85.00 259 GLU A O 1
ATOM 2047 N N . GLN A 1 260 ? -2.982 -0.708 17.682 1.00 84.44 260 GLN A N 1
ATOM 2048 C CA . GLN A 1 260 ? -3.834 -1.778 18.195 1.00 84.44 260 GLN A CA 1
ATOM 2049 C C . GLN A 1 260 ? -5.202 -1.806 17.495 1.00 84.44 260 GLN A C 1
ATOM 2051 O O . GLN A 1 260 ? -5.758 -0.789 17.078 1.00 84.44 260 GLN A O 1
ATOM 2056 N N . ILE A 1 261 ? -5.791 -3.001 17.395 1.00 86.62 261 ILE A N 1
ATOM 2057 C CA . ILE A 1 261 ? -7.191 -3.135 16.982 1.00 86.62 261 ILE A CA 1
ATOM 2058 C C . ILE A 1 261 ? -8.070 -2.720 18.164 1.00 86.62 261 ILE A C 1
ATOM 2060 O O . ILE A 1 261 ? -8.399 -3.549 19.010 1.00 86.62 261 ILE A O 1
ATOM 2064 N N . ASP A 1 262 ? -8.413 -1.435 18.225 1.00 80.81 262 ASP A N 1
ATOM 2065 C CA . ASP A 1 262 ? -9.198 -0.840 19.305 1.00 80.81 262 ASP A CA 1
ATOM 2066 C C . ASP A 1 262 ? -10.128 0.279 18.784 1.00 80.81 262 ASP A C 1
ATOM 2068 O O . ASP A 1 262 ? -10.175 0.603 17.597 1.00 80.81 262 ASP A O 1
ATOM 2072 N N . LEU A 1 263 ? -10.917 0.863 19.682 1.00 77.19 263 LEU A N 1
ATOM 2073 C CA . LEU A 1 263 ? -11.837 1.970 19.444 1.00 77.19 263 LEU A CA 1
ATOM 2074 C C . LEU A 1 263 ? -11.147 3.347 19.489 1.00 77.19 263 LEU A C 1
ATOM 2076 O O . LEU A 1 263 ? -11.808 4.369 19.293 1.00 77.19 263 LEU A O 1
ATOM 2080 N N . VAL A 1 264 ? -9.835 3.386 19.742 1.00 72.88 264 VAL A N 1
ATOM 2081 C CA . VAL A 1 264 ? -9.001 4.594 19.690 1.00 72.88 264 VAL A CA 1
ATOM 2082 C C . VAL A 1 264 ? -8.349 4.686 18.312 1.00 72.88 264 VAL A C 1
ATOM 2084 O O . VAL A 1 264 ? -7.692 3.750 17.874 1.00 72.88 264 VAL A O 1
ATOM 2087 N N . LEU A 1 265 ? -8.535 5.814 17.624 1.00 73.12 265 LEU A N 1
ATOM 2088 C CA . LEU A 1 265 ? -7.990 6.049 16.285 1.00 73.12 265 LEU A CA 1
ATOM 2089 C C . LEU A 1 265 ? -7.032 7.236 16.273 1.00 73.12 265 LEU A C 1
ATOM 2091 O O . LEU A 1 265 ? -7.176 8.162 17.077 1.00 73.12 265 LEU A O 1
ATOM 2095 N N . ALA A 1 266 ? -6.135 7.255 15.285 1.00 71.81 266 ALA A N 1
ATOM 2096 C CA . ALA A 1 266 ? -5.350 8.437 14.958 1.00 71.81 266 ALA A CA 1
ATOM 2097 C C . ALA A 1 266 ? -6.272 9.651 14.678 1.00 71.81 266 ALA A C 1
ATOM 2099 O O . ALA A 1 266 ? -7.251 9.507 13.935 1.00 71.81 266 ALA A O 1
ATOM 2100 N N . PRO A 1 267 ? -5.981 10.847 15.233 1.00 68.50 267 PRO A N 1
ATOM 2101 C CA . PRO A 1 267 ? -6.801 12.049 15.044 1.00 68.50 267 PRO A CA 1
ATOM 2102 C C . PRO A 1 267 ? -7.076 12.389 13.575 1.00 68.50 267 PRO A C 1
ATOM 2104 O O . PRO A 1 267 ? -8.196 12.759 13.227 1.00 68.50 267 PRO A O 1
ATOM 2107 N N . ASP A 1 268 ? -6.093 12.177 12.703 1.00 66.06 268 ASP A N 1
ATOM 2108 C CA . ASP A 1 268 ? -6.187 12.492 11.275 1.00 66.06 268 ASP A CA 1
ATOM 2109 C C . ASP A 1 268 ? -7.256 11.641 10.567 1.00 66.06 268 ASP A C 1
ATOM 2111 O O . ASP A 1 268 ? -7.928 12.106 9.651 1.00 66.06 268 ASP A O 1
ATOM 2115 N N . MET A 1 269 ? -7.538 10.429 11.064 1.00 69.50 269 MET A N 1
ATOM 2116 C CA . MET A 1 269 ? -8.630 9.581 10.562 1.00 69.50 269 MET A CA 1
ATOM 2117 C C . MET A 1 269 ? -10.024 10.134 10.910 1.00 69.50 269 MET A C 1
ATOM 2119 O O . MET A 1 269 ? -11.026 9.769 10.278 1.00 69.50 269 MET A O 1
ATOM 2123 N N . LEU A 1 270 ? -10.115 11.014 11.913 1.00 58.09 270 LEU A N 1
ATOM 2124 C CA . LEU A 1 270 ? -11.360 11.650 12.348 1.00 58.09 270 LEU A CA 1
ATOM 2125 C C . LEU A 1 270 ? -11.669 12.928 11.555 1.00 58.09 270 LEU A C 1
ATOM 2127 O O . LEU A 1 270 ? -12.850 13.227 11.378 1.00 58.09 270 LEU A O 1
ATOM 2131 N N . ASN A 1 271 ? -10.646 13.603 11.018 1.00 54.19 271 ASN A N 1
ATOM 2132 C CA . ASN A 1 271 ? -10.739 14.915 10.364 1.00 54.19 271 ASN A CA 1
ATOM 2133 C C . ASN A 1 271 ? -10.137 14.923 8.945 1.00 54.19 271 ASN A C 1
ATOM 2135 O O . ASN A 1 271 ? -9.462 15.865 8.550 1.00 54.19 271 ASN A O 1
ATOM 2139 N N . LEU A 1 272 ? -10.421 13.893 8.143 1.00 52.44 272 LEU A N 1
ATOM 2140 C CA . LEU A 1 272 ? -9.871 13.734 6.785 1.00 52.44 272 LEU A CA 1
ATOM 2141 C C . LEU A 1 272 ? -10.377 14.766 5.745 1.00 52.44 272 LEU A C 1
ATOM 2143 O O . LEU A 1 272 ? -10.092 14.636 4.558 1.00 52.44 272 LEU A O 1
ATOM 2147 N N . VAL A 1 273 ? -11.182 15.746 6.160 1.00 41.66 273 VAL A N 1
ATOM 2148 C CA . VAL A 1 273 ? -11.649 16.858 5.324 1.00 41.66 273 VAL A CA 1
ATOM 2149 C C . VAL A 1 273 ? -11.324 18.127 6.093 1.00 41.66 273 VAL A C 1
ATOM 2151 O O . VAL A 1 273 ? -11.965 18.414 7.104 1.00 41.66 273 VAL A O 1
ATOM 2154 N N . GLY A 1 274 ? -10.294 18.842 5.640 1.00 38.50 274 GLY A N 1
ATOM 2155 C CA . GLY A 1 274 ? -9.935 20.146 6.185 1.00 38.50 274 GLY A CA 1
ATOM 2156 C C . GLY A 1 274 ? -11.149 21.076 6.242 1.00 38.50 274 GLY A C 1
ATOM 2157 O O . GLY A 1 274 ? -11.971 21.081 5.327 1.00 38.50 274 GLY A O 1
ATOM 2158 N N . ASP A 1 275 ? -11.267 21.822 7.340 1.00 36.88 275 ASP A N 1
ATOM 2159 C CA . ASP A 1 275 ? -12.153 22.982 7.499 1.00 36.88 275 ASP A CA 1
ATOM 2160 C C . ASP A 1 275 ? -13.603 22.829 7.005 1.00 36.88 275 ASP A C 1
ATOM 2162 O O . ASP A 1 275 ? -14.187 23.739 6.418 1.00 36.88 275 ASP A O 1
ATOM 2166 N N . SER A 1 276 ? -14.254 21.700 7.296 1.00 38.34 276 SER A N 1
ATOM 2167 C CA . SER A 1 276 ? -15.717 21.699 7.338 1.00 38.34 276 SER A CA 1
ATOM 2168 C C . SER A 1 276 ? -16.180 21.966 8.770 1.00 38.34 276 SER A C 1
ATOM 2170 O O . SER A 1 276 ? -16.001 21.106 9.632 1.00 38.34 276 SER A O 1
ATOM 2172 N N . ASP A 1 277 ? -16.884 23.081 8.999 1.00 41.34 277 ASP A N 1
ATOM 2173 C CA . ASP A 1 277 ? -17.641 23.393 10.235 1.00 41.34 277 ASP A CA 1
ATOM 2174 C C . ASP A 1 277 ? -18.664 22.298 10.628 1.00 41.34 277 ASP A C 1
ATOM 2176 O O . ASP A 1 277 ? -19.333 22.361 11.660 1.00 41.34 277 ASP A O 1
ATOM 2180 N N . VAL A 1 278 ? -18.796 21.257 9.802 1.00 40.56 278 VAL A N 1
ATOM 2181 C CA . VAL A 1 278 ? -19.640 20.091 10.014 1.00 40.56 278 VAL A CA 1
ATOM 2182 C C . VAL A 1 278 ? -18.751 18.855 10.167 1.00 40.56 278 VAL A C 1
ATOM 2184 O O . VAL A 1 278 ? -18.536 18.099 9.219 1.00 40.56 278 VAL A O 1
ATOM 2187 N N . ALA A 1 279 ? -18.314 18.589 11.402 1.00 42.88 279 ALA A N 1
ATOM 2188 C CA . ALA A 1 279 ? -17.554 17.401 11.836 1.00 42.88 279 ALA A CA 1
ATOM 2189 C C . ALA A 1 279 ? -18.202 16.030 11.493 1.00 42.88 279 ALA A C 1
ATOM 2191 O O . ALA A 1 279 ? -17.690 14.970 11.847 1.00 42.88 279 ALA A O 1
ATOM 2192 N N . VAL A 1 280 ? -19.349 16.027 10.809 1.00 46.22 280 VAL A N 1
ATOM 2193 C CA . VAL A 1 280 ? -20.188 14.859 10.528 1.00 46.22 280 VAL A CA 1
ATOM 2194 C C . VAL A 1 280 ? -19.887 14.234 9.155 1.00 46.22 280 VAL A C 1
ATOM 2196 O O . VAL A 1 280 ? -20.164 13.056 8.969 1.00 46.22 280 VAL A O 1
ATOM 2199 N N . HIS A 1 281 ? -19.272 14.939 8.194 1.00 44.91 281 HIS A N 1
ATOM 2200 C CA . HIS A 1 281 ? -19.058 14.387 6.839 1.00 44.91 281 HIS A CA 1
ATOM 2201 C C . HIS A 1 281 ? -17.614 13.962 6.509 1.00 44.91 281 HIS A C 1
ATOM 2203 O O . HIS A 1 281 ? -17.435 13.094 5.650 1.00 44.91 281 HIS A O 1
ATOM 2209 N N . GLY A 1 282 ? -16.602 14.483 7.215 1.00 53.06 282 GLY A N 1
ATOM 2210 C CA . GLY A 1 282 ? -15.190 14.151 6.963 1.00 53.06 282 GLY A CA 1
ATOM 2211 C C . GLY A 1 282 ? -14.693 12.852 7.610 1.00 53.06 282 GLY A C 1
ATOM 2212 O O . GLY A 1 282 ? -13.811 12.178 7.071 1.00 53.06 282 GLY A O 1
ATOM 2213 N N . SER A 1 283 ? -15.298 12.437 8.726 1.00 67.19 283 SER A N 1
ATOM 2214 C CA . SER A 1 283 ? -14.831 11.279 9.494 1.00 67.19 283 SER A CA 1
ATOM 2215 C C . SER A 1 283 ? -15.042 9.957 8.747 1.00 67.19 283 SER A C 1
ATOM 2217 O O . SER A 1 283 ? -16.161 9.599 8.354 1.00 67.19 283 SER A O 1
ATOM 2219 N N . ILE A 1 284 ? -13.973 9.171 8.576 1.00 74.44 284 ILE A N 1
ATOM 2220 C CA . ILE A 1 284 ? -14.069 7.827 7.984 1.00 74.44 284 ILE A CA 1
ATOM 2221 C C . ILE A 1 284 ? -14.921 6.883 8.843 1.00 74.44 284 ILE A C 1
ATOM 2223 O O . ILE A 1 284 ? -15.602 6.006 8.307 1.00 74.44 284 ILE A O 1
ATOM 2227 N N . LEU A 1 285 ? -14.964 7.106 10.162 1.00 74.81 285 LEU A N 1
ATOM 2228 C CA . LEU A 1 285 ? -15.810 6.355 11.086 1.00 74.81 285 LEU A CA 1
ATOM 2229 C C . LEU A 1 285 ? -17.287 6.565 10.805 1.00 74.81 285 LEU A C 1
ATOM 2231 O O . LEU A 1 285 ? -18.022 5.595 10.618 1.00 74.81 285 LEU A O 1
ATOM 2235 N N . PHE A 1 286 ? -17.712 7.827 10.738 1.00 77.50 286 PHE A N 1
ATOM 2236 C CA . PHE A 1 286 ? -19.103 8.149 10.454 1.00 77.50 286 PHE A CA 1
ATOM 2237 C C . PHE A 1 286 ? -19.523 7.564 9.104 1.00 77.50 286 PHE A C 1
ATOM 2239 O O . PHE A 1 286 ? -20.564 6.915 9.000 1.00 77.50 286 PHE A O 1
ATOM 2246 N N . ARG A 1 287 ? -18.667 7.688 8.080 1.00 78.62 287 ARG A N 1
ATOM 2247 C CA . ARG A 1 287 ? -18.906 7.088 6.760 1.00 78.62 287 ARG A CA 1
ATOM 2248 C C . ARG A 1 287 ? -19.035 5.562 6.826 1.00 78.62 287 ARG A C 1
ATOM 2250 O O . ARG A 1 287 ? -19.916 5.013 6.167 1.00 78.62 287 ARG A O 1
ATOM 2257 N N . ASN A 1 288 ? -18.213 4.872 7.622 1.00 83.81 288 ASN A N 1
ATOM 2258 C CA . ASN A 1 288 ? -18.327 3.421 7.812 1.00 83.81 288 ASN A CA 1
ATOM 2259 C C . ASN A 1 288 ? -19.642 3.039 8.516 1.00 83.81 288 ASN A C 1
ATOM 2261 O O . ASN A 1 288 ? -20.330 2.132 8.046 1.00 83.81 288 ASN A O 1
ATOM 2265 N N . LEU A 1 289 ? -20.035 3.757 9.576 1.00 84.25 289 LEU A N 1
AT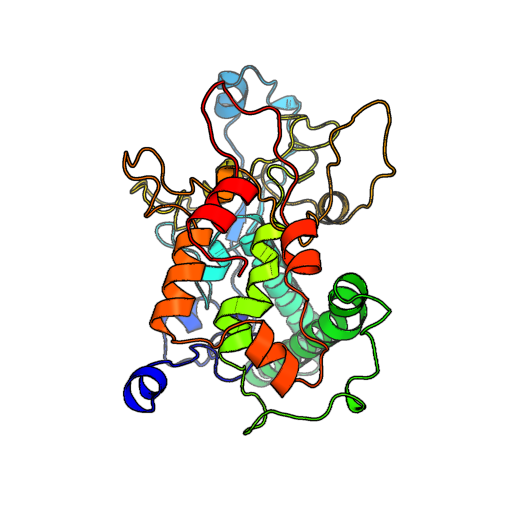OM 2266 C CA . LEU A 1 289 ? -21.294 3.522 10.298 1.00 84.25 289 LEU A CA 1
ATOM 2267 C C . LEU A 1 289 ? -22.516 3.768 9.405 1.00 84.25 289 LEU A C 1
ATOM 2269 O O . LEU A 1 289 ? -23.391 2.908 9.298 1.00 84.25 289 LEU A O 1
ATOM 2273 N N . MET A 1 290 ? -22.543 4.893 8.687 1.00 83.94 290 MET A N 1
ATOM 2274 C CA . MET A 1 290 ? -23.611 5.208 7.737 1.00 83.94 290 MET A CA 1
ATOM 2275 C C . MET A 1 290 ? -23.696 4.184 6.612 1.00 83.94 290 MET A C 1
ATOM 2277 O O . MET A 1 290 ? -24.794 3.789 6.222 1.00 83.94 290 MET A O 1
ATOM 2281 N N . ARG A 1 291 ? -22.554 3.698 6.114 1.00 84.69 291 ARG A N 1
ATOM 2282 C CA . ARG A 1 291 ? -22.515 2.635 5.107 1.00 84.69 291 ARG A CA 1
ATOM 2283 C C . ARG A 1 291 ? -23.073 1.323 5.659 1.00 84.69 291 ARG A C 1
ATOM 2285 O O . ARG A 1 291 ? -23.817 0.655 4.946 1.00 84.69 291 ARG A O 1
ATOM 2292 N N . GLY A 1 292 ? -22.769 0.978 6.911 1.00 86.69 292 GLY A N 1
ATOM 2293 C CA . GLY A 1 292 ? -23.376 -0.153 7.617 1.00 86.69 292 GLY A CA 1
ATOM 2294 C C . GLY A 1 292 ? -24.897 -0.032 7.705 1.00 86.69 292 GLY A C 1
ATOM 2295 O O . GLY A 1 292 ? -25.614 -0.943 7.286 1.00 86.69 292 GLY A O 1
ATOM 2296 N N . PHE A 1 293 ? -25.389 1.128 8.143 1.00 85.69 293 PHE A N 1
ATOM 2297 C CA . PHE A 1 293 ? -26.818 1.428 8.223 1.00 85.69 293 PHE A CA 1
ATOM 2298 C C . PHE A 1 293 ? -27.515 1.337 6.855 1.00 85.69 293 PHE A C 1
ATOM 2300 O O . PHE A 1 293 ? -28.510 0.626 6.705 1.00 85.69 293 PHE A O 1
ATOM 2307 N N . GLN A 1 294 ? -26.960 1.981 5.823 1.00 84.56 294 GLN A N 1
ATOM 2308 C CA . GLN A 1 294 ? -27.489 1.950 4.452 1.00 84.56 294 GLN A CA 1
ATOM 2309 C C . GLN A 1 294 ? -27.529 0.529 3.873 1.00 84.56 294 GLN A C 1
ATOM 2311 O O . GLN A 1 294 ? -28.468 0.168 3.160 1.00 84.56 294 GLN A O 1
ATOM 2316 N N . ARG A 1 295 ? -26.530 -0.295 4.207 1.00 86.75 295 ARG A N 1
ATOM 2317 C CA . ARG A 1 295 ? -26.440 -1.706 3.806 1.00 86.75 295 ARG A CA 1
ATOM 2318 C C . ARG A 1 295 ? -27.278 -2.642 4.675 1.00 86.75 295 ARG A C 1
ATOM 2320 O O . ARG A 1 295 ? -27.404 -3.812 4.326 1.00 86.75 295 ARG A O 1
ATOM 2327 N N . ARG A 1 296 ? -27.887 -2.131 5.753 1.00 86.38 296 ARG A N 1
ATOM 2328 C CA . ARG A 1 296 ? -28.703 -2.885 6.717 1.00 86.38 296 ARG A CA 1
ATOM 2329 C C . ARG A 1 296 ? -27.960 -4.099 7.280 1.00 86.38 296 ARG A C 1
ATOM 2331 O O . ARG A 1 296 ? -28.519 -5.196 7.330 1.00 86.38 296 ARG A O 1
ATOM 2338 N N . ILE A 1 297 ? -26.692 -3.910 7.649 1.00 86.94 297 ILE A N 1
ATOM 2339 C CA . ILE A 1 297 ? -25.919 -4.977 8.295 1.00 86.94 297 ILE A CA 1
ATOM 2340 C C . ILE A 1 297 ? -26.537 -5.313 9.666 1.00 86.94 297 ILE A C 1
ATOM 2342 O O . ILE A 1 297 ? -26.992 -4.393 10.350 1.00 86.94 297 ILE A O 1
ATOM 2346 N N . PRO A 1 298 ? -26.592 -6.596 10.073 1.00 86.31 298 PRO A N 1
ATOM 2347 C CA . PRO A 1 298 ? -27.098 -6.970 11.393 1.00 86.31 298 PRO A CA 1
ATOM 2348 C C . PRO A 1 298 ? -26.213 -6.430 12.523 1.00 86.31 298 PRO A C 1
ATOM 2350 O O . PRO A 1 298 ? -25.036 -6.125 12.307 1.00 86.31 298 PRO A O 1
ATOM 2353 N N . PHE A 1 299 ? -26.762 -6.367 13.737 1.00 86.12 299 PHE A N 1
ATOM 2354 C CA . PHE A 1 299 ? -25.989 -6.026 14.929 1.00 86.12 299 PHE A CA 1
ATOM 2355 C C . PHE A 1 299 ? -24.932 -7.093 15.244 1.00 86.12 299 PHE A C 1
ATOM 2357 O O . PHE A 1 299 ? -25.066 -8.265 14.880 1.00 86.12 299 PHE A O 1
ATOM 2364 N N . GLY A 1 300 ? -23.872 -6.690 15.951 1.00 86.75 300 GLY A N 1
ATOM 2365 C CA . GLY A 1 300 ? -22.752 -7.571 16.289 1.00 86.75 300 GLY A CA 1
ATOM 2366 C C . GLY A 1 300 ? -23.174 -8.807 17.091 1.00 86.75 300 GLY A C 1
ATOM 2367 O O . GLY A 1 300 ? -22.671 -9.896 16.831 1.00 86.75 300 GLY A O 1
ATOM 2368 N N . GLN A 1 301 ? -24.138 -8.667 18.003 1.00 87.12 301 GLN A N 1
ATOM 2369 C CA . GLN A 1 301 ? -24.682 -9.758 18.815 1.00 87.12 301 GLN A CA 1
ATOM 2370 C C . GLN A 1 301 ? -25.423 -10.793 17.954 1.00 87.12 301 GLN A C 1
ATOM 2372 O O . GLN A 1 301 ? -25.195 -11.995 18.103 1.00 87.12 301 GLN A O 1
ATOM 2377 N N . ASP A 1 302 ? -26.240 -10.341 16.997 1.00 88.88 302 ASP A N 1
ATOM 2378 C CA . ASP A 1 302 ? -26.940 -11.224 16.053 1.00 88.88 302 ASP A CA 1
ATOM 2379 C C . ASP A 1 302 ? -25.954 -11.985 15.160 1.00 88.88 302 ASP A C 1
ATOM 2381 O O . ASP A 1 302 ? -26.133 -13.176 14.875 1.00 88.88 302 ASP A O 1
ATOM 2385 N N . LEU A 1 303 ? -24.889 -11.304 14.719 1.00 88.50 303 LEU A N 1
ATOM 2386 C CA . LEU A 1 303 ? -23.803 -11.939 13.981 1.00 88.50 303 LEU A CA 1
ATOM 2387 C C . LEU A 1 303 ? -23.074 -12.960 14.855 1.00 88.50 303 LEU A C 1
ATOM 2389 O O . LEU A 1 303 ? -22.870 -14.084 14.406 1.00 88.50 303 LEU A O 1
ATOM 2393 N N . ALA A 1 304 ? -22.741 -12.632 16.102 1.00 89.31 304 ALA A N 1
ATOM 2394 C CA . ALA A 1 304 ? -22.079 -13.559 17.013 1.00 89.31 304 ALA A CA 1
ATOM 2395 C C . ALA A 1 304 ? -22.889 -14.860 17.164 1.00 89.31 304 ALA A C 1
ATOM 2397 O O . ALA A 1 304 ? -22.360 -15.940 16.886 1.00 89.31 304 ALA A O 1
ATOM 2398 N N . LEU A 1 305 ? -24.196 -14.758 17.437 1.00 90.19 305 LEU A N 1
ATOM 2399 C CA . LEU A 1 305 ? -25.100 -15.911 17.529 1.00 90.19 305 LEU A CA 1
ATOM 2400 C C . LEU A 1 305 ? -25.104 -16.756 16.248 1.00 90.19 305 LEU A C 1
ATOM 2402 O O . LEU A 1 305 ? -24.915 -17.972 16.307 1.00 90.19 305 LEU A O 1
ATOM 2406 N N . ARG A 1 306 ? -25.254 -16.129 15.072 1.00 87.81 306 ARG A N 1
ATOM 2407 C CA . ARG A 1 306 ? -25.226 -16.838 13.775 1.00 87.81 306 ARG A CA 1
ATOM 2408 C C . ARG A 1 306 ? -23.896 -17.526 13.501 1.00 87.81 306 ARG A C 1
ATOM 2410 O O . ARG A 1 306 ? -23.864 -18.567 12.844 1.00 87.81 306 ARG A O 1
ATOM 2417 N N . TYR A 1 307 ? -22.797 -16.944 13.972 1.00 84.50 307 TYR A N 1
ATOM 2418 C CA . TYR A 1 307 ? -21.462 -17.486 13.765 1.00 84.50 307 TYR A CA 1
ATOM 2419 C C . TYR A 1 307 ? -21.031 -18.479 14.857 1.00 84.50 307 TYR A C 1
ATOM 2421 O O . TYR A 1 307 ? -19.961 -19.083 14.711 1.00 84.50 307 TYR A O 1
ATOM 2429 N N . GLY A 1 308 ? -21.869 -18.723 15.871 1.00 86.88 308 GLY A N 1
ATOM 2430 C CA . GLY A 1 308 ? -21.575 -19.614 16.996 1.00 86.88 308 GLY A CA 1
ATOM 2431 C C . GLY A 1 308 ? -20.537 -19.036 17.960 1.00 86.88 308 GLY A C 1
ATOM 2432 O O . GLY A 1 308 ? -19.775 -19.787 18.561 1.00 86.88 308 GLY A O 1
ATOM 2433 N N . VAL A 1 309 ? -20.464 -17.709 18.045 1.00 88.50 309 VAL A N 1
ATOM 2434 C CA . VAL A 1 309 ? -19.623 -16.958 18.978 1.00 88.50 309 VAL A CA 1
ATOM 2435 C C . VAL A 1 309 ? -20.518 -16.456 20.105 1.00 88.50 309 VAL A C 1
ATOM 2437 O O . VAL A 1 309 ? -21.608 -15.949 19.845 1.00 88.50 309 VAL A O 1
ATOM 2440 N N . THR A 1 310 ? -20.070 -16.592 21.352 1.00 91.38 310 THR A N 1
ATOM 2441 C CA . THR A 1 310 ? -20.785 -16.038 22.507 1.00 91.38 310 THR A CA 1
ATOM 2442 C C . THR A 1 310 ? -20.877 -14.516 22.359 1.00 91.38 310 THR A C 1
ATOM 2444 O O . THR A 1 310 ? -19.832 -13.870 22.252 1.00 91.38 310 THR A O 1
ATOM 2447 N N . PRO A 1 311 ? -22.086 -13.928 22.311 1.00 91.12 311 PRO A N 1
ATOM 2448 C CA . PRO A 1 311 ? -22.233 -12.479 22.268 1.00 91.12 311 PRO A CA 1
ATOM 2449 C C . PRO A 1 311 ? -21.668 -11.843 23.534 1.00 91.12 311 PRO A C 1
ATOM 2451 O O . PRO A 1 311 ? -21.808 -12.404 24.620 1.00 91.12 311 PRO A O 1
ATOM 2454 N N . LEU A 1 312 ? -21.083 -10.655 23.390 1.00 88.62 312 LEU A N 1
ATOM 2455 C CA . LEU A 1 312 ? -20.687 -9.854 24.542 1.00 88.62 312 LEU A CA 1
ATOM 2456 C C . LEU A 1 312 ? -21.929 -9.429 25.330 1.00 88.62 312 LEU A C 1
ATOM 2458 O O . LEU A 1 312 ? -22.928 -8.990 24.754 1.00 88.62 312 LEU A O 1
ATOM 2462 N N . THR A 1 313 ? -21.836 -9.535 26.648 1.00 88.56 313 THR A N 1
ATOM 2463 C CA . THR A 1 313 ? -22.787 -8.949 27.591 1.00 88.56 313 THR A CA 1
ATOM 2464 C C . THR A 1 313 ? -22.693 -7.423 27.569 1.00 88.56 313 THR A C 1
ATOM 2466 O O . THR A 1 313 ? -21.665 -6.850 27.206 1.00 88.56 313 THR A O 1
ATOM 2469 N N . GLU A 1 314 ? -23.747 -6.743 28.020 1.00 83.19 314 GLU A N 1
ATOM 2470 C CA . GLU A 1 314 ? -23.742 -5.285 28.200 1.00 83.19 314 GLU A CA 1
ATOM 2471 C C . GLU A 1 314 ? -22.541 -4.812 29.039 1.00 83.19 314 GLU A C 1
ATOM 2473 O O . GLU A 1 314 ? -21.869 -3.843 28.685 1.00 83.19 314 GLU A O 1
ATOM 2478 N N . ALA A 1 315 ? -22.232 -5.521 30.128 1.00 84.88 315 ALA A N 1
ATOM 2479 C CA . ALA A 1 315 ? -21.104 -5.190 30.991 1.00 84.88 315 ALA A CA 1
ATOM 2480 C C . ALA A 1 315 ? -19.761 -5.310 30.255 1.00 84.88 315 ALA A C 1
ATOM 2482 O O . ALA A 1 315 ? -18.895 -4.452 30.414 1.00 84.88 315 ALA A O 1
ATOM 2483 N N . GLU A 1 316 ? -19.586 -6.338 29.422 1.00 87.50 316 GLU A N 1
ATOM 2484 C CA . GLU A 1 316 ? -18.373 -6.514 28.616 1.00 87.50 316 GLU A CA 1
ATOM 2485 C C . GLU A 1 316 ? -18.233 -5.419 27.554 1.00 87.50 316 GLU A C 1
ATOM 2487 O O . GLU A 1 316 ? -17.153 -4.845 27.426 1.00 87.50 316 GLU A O 1
ATOM 2492 N N . VAL A 1 317 ? -19.316 -5.064 26.849 1.00 82.50 317 VAL A N 1
ATOM 2493 C CA . VAL A 1 317 ? -19.306 -3.953 25.877 1.00 82.50 317 VAL A CA 1
ATOM 2494 C C . VAL A 1 317 ? -18.963 -2.635 26.572 1.00 82.50 317 VAL A C 1
ATOM 2496 O O . VAL A 1 317 ? -18.096 -1.894 26.114 1.00 82.50 317 VAL A O 1
ATOM 2499 N N . ARG A 1 318 ? -19.593 -2.359 27.717 1.00 79.62 318 ARG A N 1
ATOM 2500 C CA . ARG A 1 318 ? -19.347 -1.159 28.527 1.00 79.62 318 ARG A CA 1
ATOM 2501 C C . ARG A 1 318 ? -17.895 -1.064 28.992 1.00 79.62 318 ARG A C 1
ATOM 2503 O O . ARG A 1 318 ? -17.306 0.018 28.946 1.00 79.62 318 ARG A O 1
ATOM 2510 N N . ASN A 1 319 ? -17.323 -2.185 29.427 1.00 81.38 319 ASN A N 1
ATOM 2511 C CA . ASN A 1 319 ? -15.938 -2.264 29.884 1.00 81.38 319 ASN A CA 1
ATOM 2512 C C . ASN A 1 319 ? -14.926 -2.139 28.739 1.00 81.38 319 ASN A C 1
ATOM 2514 O O . ASN A 1 319 ? -13.826 -1.652 28.981 1.00 81.38 319 ASN A O 1
ATOM 2518 N N . ALA A 1 320 ? -15.301 -2.529 27.518 1.00 79.38 320 ALA A N 1
ATOM 2519 C CA . ALA A 1 320 ? -14.469 -2.401 26.324 1.00 79.38 320 ALA A CA 1
ATOM 2520 C C . ALA A 1 320 ? -14.431 -0.975 25.740 1.00 79.38 320 ALA A C 1
ATOM 2522 O O . ALA A 1 320 ? -13.562 -0.682 24.925 1.00 79.38 320 ALA A O 1
ATOM 2523 N N . LEU A 1 321 ? -15.345 -0.075 26.130 1.00 76.88 321 LEU A N 1
ATOM 2524 C CA . LEU A 1 321 ? -15.283 1.321 25.685 1.00 76.88 321 LEU A CA 1
ATOM 2525 C C . LEU A 1 321 ? -14.034 2.022 26.255 1.00 76.88 321 LEU A C 1
ATOM 2527 O O . LEU A 1 321 ? -13.772 1.871 27.455 1.00 76.88 321 LEU A O 1
ATOM 2531 N N . PRO A 1 322 ? -13.318 2.837 25.448 1.00 71.19 322 PRO A N 1
ATOM 2532 C CA . PRO A 1 322 ? -12.129 3.555 25.889 1.00 71.19 322 PRO A CA 1
ATOM 2533 C C . PRO A 1 322 ? -12.388 4.347 27.167 1.00 71.19 322 PRO A C 1
ATOM 2535 O O . PRO A 1 322 ? -13.412 5.026 27.294 1.00 71.19 322 PRO A O 1
ATOM 2538 N N . GLN A 1 323 ? -11.445 4.282 28.109 1.00 63.69 323 GLN A N 1
ATOM 2539 C CA . GLN A 1 323 ? -11.489 5.143 29.284 1.00 63.69 323 GLN A CA 1
ATOM 2540 C C . GLN A 1 323 ? -11.257 6.594 28.861 1.00 63.69 323 GLN A C 1
ATOM 2542 O O . GLN A 1 323 ? -10.392 6.901 28.040 1.00 63.69 323 GLN A O 1
ATOM 2547 N N . GLU A 1 324 ? -12.059 7.490 29.418 1.00 60.56 324 GLU A N 1
ATOM 2548 C CA . GLU A 1 324 ? -12.017 8.907 29.087 1.00 60.56 324 GLU A CA 1
ATOM 2549 C C . GLU A 1 324 ? -10.675 9.504 29.544 1.00 60.56 324 GLU A C 1
ATOM 2551 O O . GLU A 1 324 ? -10.310 9.422 30.718 1.00 60.56 324 GLU A O 1
ATOM 2556 N N . ARG A 1 325 ? -9.924 10.127 28.622 1.00 57.00 325 ARG A N 1
ATOM 2557 C CA . ARG A 1 325 ? -8.883 11.097 29.009 1.00 57.00 325 ARG A CA 1
ATOM 2558 C C . ARG A 1 325 ? -9.556 12.245 29.764 1.00 57.00 325 ARG A C 1
ATOM 2560 O O . ARG A 1 325 ? -10.733 12.498 29.529 1.00 57.00 325 ARG A O 1
ATOM 2567 N N . ALA A 1 326 ? -8.817 12.946 30.629 1.00 54.31 326 ALA A N 1
ATOM 2568 C CA . ALA A 1 326 ? -9.334 14.078 31.404 1.00 54.31 326 ALA A CA 1
ATOM 2569 C C . ALA A 1 326 ? -10.169 15.023 30.519 1.00 54.31 326 ALA A C 1
ATOM 2571 O O . ALA A 1 326 ? -9.637 15.711 29.646 1.00 54.31 326 ALA A O 1
ATOM 2572 N N . LEU A 1 327 ? -11.487 14.993 30.712 1.00 57.09 327 LEU A N 1
ATOM 2573 C CA . LEU A 1 327 ? -12.424 15.768 29.916 1.00 57.09 327 LEU A CA 1
ATOM 2574 C C . LEU A 1 327 ? -12.452 17.219 30.408 1.00 57.09 327 LEU A C 1
ATOM 2576 O O . LEU A 1 327 ? -12.328 17.461 31.613 1.00 57.09 327 LEU A O 1
ATOM 2580 N N . PRO A 1 328 ? -12.663 18.195 29.509 1.00 65.12 328 PRO A N 1
ATOM 2581 C CA . PRO A 1 328 ? -12.982 19.556 29.912 1.00 65.12 328 PRO A CA 1
ATOM 2582 C C . PRO A 1 328 ? -14.197 19.579 30.859 1.00 65.12 328 PRO A C 1
ATOM 2584 O O . PRO A 1 328 ? -15.107 18.758 30.697 1.00 65.12 328 PRO A O 1
ATOM 2587 N N . PRO A 1 329 ? -14.271 20.524 31.813 1.00 56.12 329 PRO A N 1
ATOM 2588 C CA . PRO A 1 329 ? -15.425 20.651 32.699 1.00 56.12 329 PRO A CA 1
ATOM 2589 C C . PRO A 1 329 ? -16.743 20.732 31.909 1.00 56.12 329 PRO A C 1
ATOM 2591 O O . PRO A 1 329 ? -16.903 21.592 31.046 1.00 56.12 329 PRO A O 1
ATOM 2594 N N . GLY A 1 330 ? -17.684 19.828 32.199 1.00 65.12 330 GLY A N 1
ATOM 2595 C CA . GLY A 1 330 ? -18.998 19.767 31.542 1.00 65.12 330 GLY A CA 1
ATOM 2596 C C . GLY A 1 330 ? -19.059 18.943 30.248 1.00 65.12 330 GLY A C 1
ATOM 2597 O O . GLY A 1 330 ? -20.153 18.741 29.717 1.00 65.12 330 GLY A O 1
ATOM 2598 N N . ALA A 1 331 ? -17.935 18.424 29.744 1.00 66.00 331 ALA A N 1
ATOM 2599 C CA . ALA A 1 331 ? -17.950 17.481 28.633 1.00 66.00 331 ALA A CA 1
ATOM 2600 C C . ALA A 1 331 ? -18.346 16.077 29.122 1.00 66.00 331 ALA A C 1
ATOM 2602 O O . ALA A 1 331 ? -17.781 15.557 30.078 1.00 66.00 331 ALA A O 1
ATOM 2603 N N . LYS A 1 332 ? -19.318 15.462 28.439 1.00 63.91 332 LYS A N 1
ATOM 2604 C CA . LYS A 1 332 ? -19.688 14.052 28.627 1.00 63.91 332 LYS A CA 1
ATOM 2605 C C . LYS A 1 332 ? -18.822 13.191 27.729 1.00 63.91 332 LYS A C 1
ATOM 2607 O O . LYS A 1 332 ? -18.803 13.439 26.514 1.00 63.91 332 LYS A O 1
ATOM 2612 N N . GLY A 1 333 ? -18.156 12.190 28.282 1.00 66.31 333 GLY A N 1
ATOM 2613 C CA . GLY A 1 333 ? -17.384 11.281 27.454 1.00 66.31 333 GLY A CA 1
ATOM 26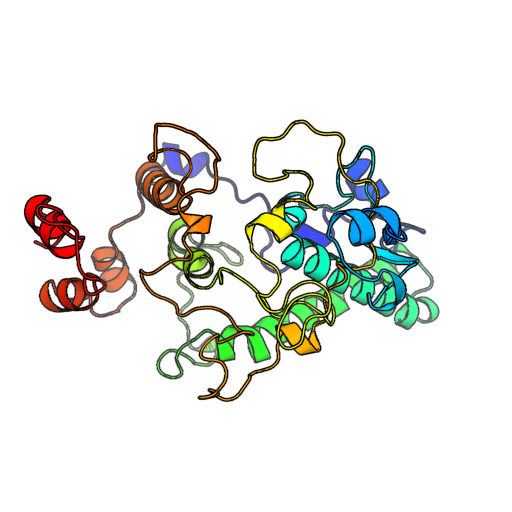14 C C . GLY A 1 333 ? -18.215 10.158 26.854 1.00 66.31 333 GLY A C 1
ATOM 2615 O O . GLY A 1 333 ? -19.449 10.131 26.921 1.00 66.31 333 GLY A O 1
ATOM 2616 N N . LEU A 1 334 ? -17.514 9.275 26.146 1.00 69.38 334 LEU A N 1
ATOM 2617 C CA . LEU A 1 334 ? -18.123 8.323 25.223 1.00 69.38 334 LEU A CA 1
ATOM 2618 C C . LEU A 1 334 ? -19.057 7.347 25.943 1.00 69.38 334 LEU A C 1
ATOM 2620 O O . LEU A 1 334 ? -20.145 7.064 25.444 1.00 69.38 334 LEU A O 1
ATOM 2624 N N . ARG A 1 335 ? -18.649 6.871 27.125 1.00 70.75 335 ARG A N 1
ATOM 2625 C CA . ARG A 1 335 ? -19.428 5.910 27.909 1.00 70.75 335 ARG A CA 1
ATOM 2626 C C . ARG A 1 335 ? -20.741 6.537 28.369 1.00 70.75 335 ARG A C 1
ATOM 2628 O O . ARG A 1 335 ? -21.799 5.976 28.109 1.00 70.75 335 ARG A O 1
ATOM 2635 N N . GLN A 1 336 ? -20.677 7.740 28.938 1.00 72.69 336 GLN A N 1
ATOM 2636 C CA . GLN A 1 336 ? -21.864 8.468 29.386 1.00 72.69 336 GLN A CA 1
ATOM 2637 C C . GLN A 1 336 ? -22.835 8.762 28.230 1.00 72.69 336 GLN A C 1
ATOM 2639 O O . GLN A 1 336 ? -24.043 8.592 28.373 1.00 72.69 336 GLN A O 1
ATOM 2644 N N . ARG A 1 337 ? -22.327 9.156 27.054 1.00 74.81 337 ARG A N 1
ATOM 2645 C CA . ARG A 1 337 ? -23.177 9.382 25.871 1.00 74.81 337 ARG A CA 1
ATOM 2646 C C . ARG A 1 337 ? -23.845 8.101 25.375 1.00 74.81 337 ARG A C 1
ATOM 2648 O O . ARG A 1 337 ? -25.019 8.133 25.019 1.00 74.81 337 ARG A O 1
ATOM 2655 N N . ALA A 1 338 ? -23.117 6.986 25.342 1.00 70.94 338 ALA A N 1
ATOM 2656 C CA . ALA A 1 338 ? -23.661 5.707 24.897 1.00 70.94 338 ALA A CA 1
ATOM 2657 C C . ALA A 1 338 ? -24.785 5.206 25.824 1.00 70.94 338 ALA A C 1
ATOM 2659 O O . ALA A 1 338 ? -25.782 4.674 25.338 1.00 70.94 338 ALA A O 1
ATOM 2660 N N . GLU A 1 339 ? -24.662 5.437 27.136 1.00 74.56 339 GLU A N 1
ATOM 2661 C CA . GLU A 1 339 ? -25.713 5.159 28.125 1.00 74.56 339 GLU A CA 1
ATOM 2662 C C . GLU A 1 339 ? -26.962 6.019 27.894 1.00 74.56 339 GLU A C 1
ATOM 2664 O O . GLU A 1 339 ? -28.064 5.486 27.793 1.00 74.56 339 GLU A O 1
ATOM 2669 N N . GLU A 1 340 ? -26.803 7.338 27.748 1.00 78.44 340 GLU A N 1
ATOM 2670 C CA . GLU A 1 340 ? -27.922 8.268 27.527 1.00 78.44 340 GLU A CA 1
ATOM 2671 C C . GLU A 1 340 ? -28.685 7.991 26.226 1.00 78.44 340 GLU A C 1
ATOM 2673 O O . GLU A 1 340 ? -29.894 8.199 26.152 1.00 78.44 340 GLU A O 1
ATOM 2678 N N . MET A 1 341 ? -27.984 7.509 25.199 1.00 74.19 341 MET A N 1
ATOM 2679 C CA . MET A 1 341 ? -28.580 7.138 23.916 1.00 74.19 341 MET A CA 1
ATOM 2680 C C . MET A 1 341 ? -29.196 5.730 23.919 1.00 74.19 341 MET A C 1
ATOM 2682 O O . MET A 1 341 ? -29.726 5.311 22.891 1.00 74.19 341 MET A O 1
ATOM 2686 N N . GLY A 1 342 ? -29.119 4.991 25.033 1.00 71.31 342 GLY A N 1
ATOM 2687 C CA . GLY A 1 342 ? -29.618 3.617 25.128 1.00 71.31 342 GLY A CA 1
ATOM 2688 C C . GLY A 1 342 ? -28.867 2.632 24.229 1.00 71.31 342 GLY A C 1
ATOM 2689 O O . GLY A 1 342 ? -29.422 1.612 23.845 1.00 71.31 342 GLY A O 1
ATOM 2690 N N . LEU A 1 343 ? -27.618 2.937 23.858 1.00 67.19 343 LEU A N 1
ATOM 2691 C CA . LEU A 1 343 ? -26.796 2.095 22.975 1.00 67.19 343 LEU A CA 1
ATOM 2692 C C . LEU A 1 343 ? -26.093 0.952 23.719 1.00 67.19 343 LEU A C 1
ATOM 2694 O O . LEU A 1 343 ? -25.450 0.115 23.086 1.00 67.19 343 LEU A O 1
ATOM 2698 N N . LEU A 1 344 ? -26.172 0.950 25.050 1.00 64.94 344 LEU A N 1
ATOM 2699 C CA . LEU A 1 344 ? -25.573 -0.062 25.917 1.00 64.94 344 LEU A CA 1
ATOM 2700 C C . LEU A 1 344 ? -26.608 -0.966 26.602 1.00 64.94 344 LEU A C 1
ATOM 2702 O O . LEU A 1 344 ? -26.176 -1.875 27.291 1.00 64.94 344 LEU A O 1
ATOM 2706 N N . ALA A 1 345 ? -27.914 -0.740 26.409 1.00 52.16 345 ALA A N 1
ATOM 2707 C CA . ALA A 1 345 ? -29.002 -1.471 27.074 1.00 52.16 345 ALA A CA 1
ATOM 2708 C C . ALA A 1 345 ? -29.640 -2.552 26.188 1.00 52.16 345 ALA A C 1
ATOM 2710 O O . ALA A 1 345 ? -29.723 -2.333 24.956 1.00 52.16 345 ALA A O 1
#

Sequence (345 aa):
MAVILRNFFNEHPEPLMLASLYGDGPDSADLGIRALYLDGKRFRLGRTRREADQVFSDLLLDPGSVVHASGAPDIPRQGGQPLIADQRNDENLIISQLHLALMLFHNKAVAALEAAFPDPTACFAAARALVTRHYHWLILNDYLPQLLSPAVRRPLSRYPSRLQRANEVPLEFTTAAFRFGHSMVSAAYDFNANFGLDGLISDEGARLEELFAFTSHRNMGQTAPGLQELPDHWVIDWERMTRRLPPSRANPREFGGAEQIDLVLAPDMLNLVGDSDVAVHGSILFRNLMRGFQRRIPFGQDLALRYGVTPLTEAEVRNALPQERALPPGAKGLRQRAEEMGLLA

Radius of gyration: 22.93 Å; Cα contacts (8 Å, |Δi|>4): 446; chains: 1; bounding box: 58×54×59 Å

Solvent-accessible surface area (backbone atoms only — not comparable to full-atom values): 20057 Å² total; per-residue (Å²): 121,69,75,72,58,72,73,66,77,66,92,64,68,60,66,86,64,53,44,60,66,48,46,84,30,54,83,34,92,46,65,72,48,26,66,34,38,36,91,53,50,33,62,59,68,28,42,20,36,74,66,62,54,62,66,35,46,78,70,75,40,65,53,88,68,57,64,69,45,60,61,36,82,35,69,32,36,61,92,16,39,68,62,56,56,34,68,72,47,35,61,30,45,69,48,32,52,52,51,41,51,53,45,52,50,37,39,51,37,33,70,74,36,37,87,84,28,77,51,42,64,61,21,31,54,52,20,50,53,53,49,42,51,50,52,51,46,42,42,67,72,44,52,48,63,74,69,45,56,77,91,75,62,67,66,73,90,74,55,81,84,83,61,95,48,88,70,63,78,57,66,61,40,77,52,50,60,73,51,49,61,64,20,22,42,52,57,40,31,19,34,30,74,30,20,4,83,84,17,67,78,29,64,74,22,45,37,51,72,62,34,17,61,78,25,71,47,30,59,79,73,61,93,63,86,43,65,56,50,53,50,12,63,70,60,77,31,67,67,49,44,68,39,79,66,76,93,44,93,88,50,82,71,84,52,30,64,69,40,61,88,53,96,64,59,34,69,63,56,51,52,52,40,79,92,51,99,54,78,70,75,39,14,55,62,52,53,41,52,51,48,30,60,76,69,64,59,77,56,70,53,63,49,23,55,77,72,75,39,86,54,78,50,53,67,54,54,62,67,68,49,77,79,76,69,94,62,60,92,91,59,78,47,70,65,62,50,36,53,76,70,53,74,57,113

Mean predicted aligned error: 8.37 Å

Foldseek 3Di:
DPPLVVPDDDPCLFPLLPCQAQVVACPDPDPLSVQQDDPRAAGDWDFAAADDQVVQVVVVAHSVLFDFPGRHTAFFDDQQQGSTSHQVCQQFQVSRVVSVVLSVQLNVQLVVCCVVPVDRNSSNVRSSVVSSVVSVVCVVPPVCVVPDDPVPDDPPVPDDPPDPDPSDDDPCCVLPVVCLQQQQDDQFAQWDCQADCVHSPYPPHHGRLNRNCQGPCNLVDDPDRHDRHHHRSRNGDVCRQADQDDCDPVDNPRHHGTHDSAPDGDVCQQQSHPDDPDSQPRHPVNVSVVSCVSSVPDDPCVVCVVSVHHGDALVRVLVRPDDDDDDDPPDDDDSRVCVVVVVSD

Secondary structure (DSSP, 8-state):
-HHHHTT---S--STTS-HHHHTT-TT-S-HHHHHTEETTTEEP-EEPBPPPHHHHHHTT--GGGS---TT-EE--EETTEE--SSGGGGSSHHHHHHHHHHHHHHHHHHHHHTTT--SHHHHHHHHHHHHHHHHHHHIIIIIHHHHS-TTT---GGGS----SSTTPPPHHHHHTGGGGGGGS--SEE--SSSBSTT-SSBTT-EEHHHHHTTSTTHHHH--PPPPSS-BGGG---HHHHH------SS-----SSPPPSSS---HHHH--STT-S-TTTS-HHHHHHHHHHHHTPPPHHHHHHHHTPPPPPHHHHHHHSPPPP-PPTT---HHHHHHHTTS--

pLDDT: mean 83.35, std 14.98, range [36.88, 98.81]